Protein AF-A0A4V4L1X2-F1 (afdb_monomer)

Organism: Aureobasidium pullulans (NCBI:txid5580)

Structure (mmCIF, N/CA/C/O backbone):
data_AF-A0A4V4L1X2-F1
#
_entry.id   AF-A0A4V4L1X2-F1
#
loop_
_atom_site.group_PDB
_atom_site.id
_atom_site.type_symbol
_atom_site.label_atom_id
_atom_site.label_alt_id
_atom_site.label_comp_id
_atom_site.label_asym_id
_atom_site.label_entity_id
_atom_site.label_seq_id
_atom_site.pdbx_PDB_ins_code
_atom_site.Cartn_x
_atom_site.Cartn_y
_atom_site.Cartn_z
_atom_site.occupancy
_atom_site.B_iso_or_equiv
_atom_site.auth_seq_id
_atom_site.auth_comp_id
_atom_site.auth_asym_id
_atom_site.auth_atom_id
_atom_site.pdbx_PDB_model_num
ATOM 1 N N . GLY A 1 1 ? 15.734 -8.083 -37.527 1.00 41.91 1 GLY A N 1
ATOM 2 C CA . GLY A 1 1 ? 15.576 -7.873 -36.072 1.00 41.91 1 GLY A CA 1
ATOM 3 C C . GLY A 1 1 ? 14.374 -7.007 -35.727 1.00 41.91 1 GLY A C 1
ATOM 4 O O . GLY A 1 1 ? 13.432 -7.506 -35.135 1.00 41.91 1 GLY A O 1
ATOM 5 N N . PHE A 1 2 ? 14.370 -5.734 -36.134 1.00 29.45 2 PHE A N 1
ATOM 6 C CA . PHE A 1 2 ? 13.373 -4.729 -35.717 1.00 29.45 2 PHE A CA 1
ATOM 7 C C . PHE A 1 2 ? 11.918 -4.990 -36.166 1.00 29.45 2 PHE A C 1
ATOM 9 O O . PHE A 1 2 ? 10.980 -4.671 -35.441 1.00 29.45 2 PHE A O 1
ATOM 16 N N . SER A 1 3 ? 11.714 -5.613 -37.333 1.00 34.34 3 SER A N 1
ATOM 17 C CA . SER A 1 3 ? 10.370 -5.819 -37.905 1.00 34.34 3 SER A CA 1
ATOM 18 C C . SER A 1 3 ? 9.552 -6.910 -37.183 1.00 34.34 3 SER A C 1
ATOM 20 O O . SER A 1 3 ? 8.343 -6.775 -37.015 1.00 34.34 3 SER A O 1
ATOM 22 N N . ILE A 1 4 ? 10.216 -7.945 -36.651 1.00 41.69 4 ILE A N 1
ATOM 23 C CA . ILE A 1 4 ? 9.570 -9.034 -35.890 1.00 41.69 4 ILE A CA 1
ATOM 24 C C . ILE A 1 4 ? 9.154 -8.549 -34.496 1.00 41.69 4 ILE A C 1
ATOM 26 O O . ILE A 1 4 ? 8.050 -8.849 -34.046 1.00 41.69 4 ILE A O 1
ATOM 30 N N . SER A 1 5 ? 9.983 -7.724 -33.848 1.00 35.78 5 SER A N 1
ATOM 31 C CA . SER A 1 5 ? 9.635 -7.088 -32.573 1.00 35.78 5 SER A CA 1
ATOM 32 C C . SER A 1 5 ? 8.465 -6.113 -32.714 1.00 35.78 5 SER A C 1
ATOM 34 O O . SER A 1 5 ? 7.626 -6.061 -31.821 1.00 35.78 5 SER A O 1
ATOM 36 N N . LEU A 1 6 ? 8.347 -5.394 -33.840 1.00 35.78 6 LEU A N 1
ATOM 37 C CA . LEU A 1 6 ? 7.199 -4.519 -34.111 1.00 35.78 6 LEU A CA 1
ATOM 38 C C . LEU A 1 6 ? 5.908 -5.307 -34.384 1.00 35.78 6 LEU A C 1
ATOM 4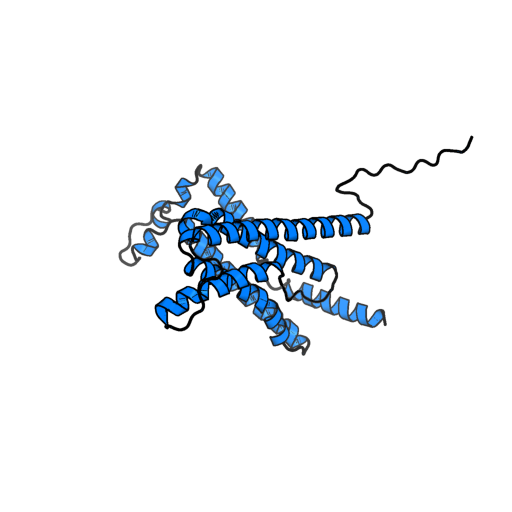0 O O . LEU A 1 6 ? 4.842 -4.900 -33.922 1.00 35.78 6 LEU A O 1
ATOM 44 N N . LEU A 1 7 ? 5.991 -6.442 -35.090 1.00 38.12 7 LEU A N 1
ATOM 45 C CA . LEU A 1 7 ? 4.838 -7.319 -35.325 1.00 38.12 7 LEU A CA 1
ATOM 46 C C . LEU A 1 7 ? 4.342 -7.950 -34.018 1.00 38.12 7 LEU A C 1
ATOM 48 O O . LEU A 1 7 ? 3.147 -7.896 -33.732 1.00 38.12 7 LEU A O 1
ATOM 52 N N . LEU A 1 8 ? 5.266 -8.456 -33.191 1.00 42.00 8 LEU A N 1
ATOM 53 C CA . LEU A 1 8 ? 4.975 -8.969 -31.849 1.00 42.00 8 LEU A CA 1
ATOM 54 C C . LEU A 1 8 ? 4.379 -7.878 -30.948 1.00 42.00 8 LEU A C 1
ATOM 56 O O . LEU A 1 8 ? 3.455 -8.143 -30.177 1.00 42.00 8 LEU A O 1
ATOM 60 N N . TRP A 1 9 ? 4.846 -6.634 -31.084 1.00 36.03 9 TRP A N 1
ATOM 61 C CA . TRP A 1 9 ? 4.321 -5.481 -30.355 1.00 36.03 9 TRP A CA 1
ATOM 62 C C . TRP A 1 9 ? 2.902 -5.108 -30.801 1.00 36.03 9 TRP A C 1
ATOM 64 O O . TRP A 1 9 ? 2.039 -4.894 -29.950 1.00 36.03 9 TRP A O 1
ATOM 74 N N . ARG A 1 10 ? 2.611 -5.137 -32.110 1.00 33.59 10 ARG A N 1
ATOM 75 C CA . ARG A 1 10 ? 1.267 -4.887 -32.657 1.00 33.59 10 AR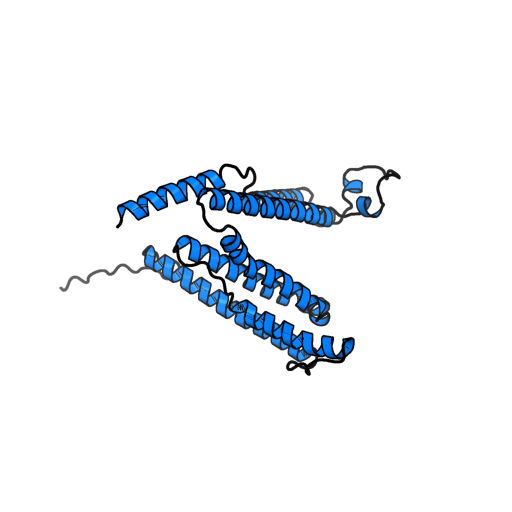G A CA 1
ATOM 76 C C . ARG A 1 10 ? 0.270 -5.965 -32.230 1.00 33.59 10 ARG A C 1
ATOM 78 O O . ARG A 1 10 ? -0.849 -5.624 -31.862 1.00 33.59 10 ARG A O 1
ATOM 85 N N . THR A 1 11 ? 0.691 -7.232 -32.171 1.00 44.28 11 THR A N 1
ATOM 86 C CA . THR A 1 11 ? -0.124 -8.325 -31.612 1.00 44.28 11 THR A CA 1
ATOM 87 C C . THR A 1 11 ? -0.262 -8.248 -30.092 1.00 44.28 11 THR A C 1
ATOM 89 O O . THR A 1 11 ? -1.287 -8.640 -29.537 1.00 44.28 11 THR A O 1
ATOM 92 N N . SER A 1 12 ? 0.742 -7.707 -29.389 1.00 38.41 12 SER A N 1
ATOM 93 C CA . SER A 1 12 ? 0.676 -7.566 -27.935 1.00 38.41 12 SER A CA 1
ATOM 94 C C . SER A 1 12 ? -0.262 -6.443 -27.504 1.00 38.41 12 SER A C 1
ATOM 96 O O . SER A 1 12 ? -1.093 -6.652 -26.624 1.00 38.41 12 SER A O 1
ATOM 98 N N . LEU A 1 13 ? -0.211 -5.303 -28.195 1.00 35.59 13 LEU A N 1
ATOM 99 C CA . LEU A 1 13 ? -1.150 -4.197 -28.023 1.00 35.59 13 LEU A CA 1
ATOM 100 C C . LEU A 1 13 ? -2.555 -4.529 -28.509 1.00 35.59 13 LEU A C 1
ATOM 102 O O . LEU A 1 13 ? -3.505 -4.157 -27.831 1.00 35.59 13 LEU A O 1
ATOM 106 N N . SER A 1 14 ? -2.721 -5.264 -29.613 1.00 34.66 14 SER A N 1
ATOM 107 C CA . SER A 1 14 ? -4.058 -5.671 -30.063 1.00 34.66 14 SER A CA 1
ATOM 108 C C . SER A 1 14 ? -4.705 -6.680 -29.113 1.00 34.66 14 SER A C 1
ATOM 110 O O . SER A 1 14 ? -5.916 -6.621 -28.913 1.00 34.66 14 SER A O 1
ATOM 112 N N . SER A 1 15 ? -3.928 -7.565 -28.474 1.00 36.72 15 SER A N 1
ATOM 113 C CA . SER A 1 15 ? -4.444 -8.405 -27.388 1.00 36.72 15 SER A CA 1
ATOM 114 C C . SER A 1 15 ? -4.694 -7.615 -26.109 1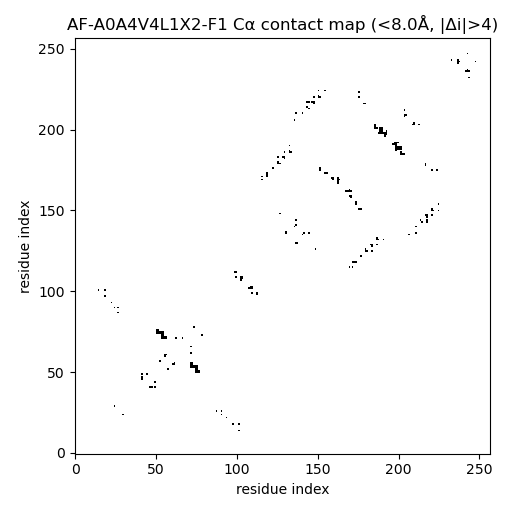.00 36.72 15 SER A C 1
ATOM 116 O O . SER A 1 15 ? -5.700 -7.877 -25.473 1.00 36.72 15 SER A O 1
ATOM 118 N N . CYS A 1 16 ? -3.841 -6.658 -25.721 1.00 36.56 16 CYS A N 1
ATOM 119 C CA . CYS A 1 16 ? -4.060 -5.857 -24.510 1.00 36.56 16 CYS A CA 1
ATOM 120 C C . CYS A 1 16 ? -5.308 -4.968 -24.660 1.00 36.56 16 CYS A C 1
ATOM 122 O O . CYS A 1 16 ? -6.165 -4.972 -23.788 1.00 36.56 16 CYS A O 1
ATOM 124 N N . ALA A 1 17 ? -5.472 -4.326 -25.824 1.00 34.88 17 ALA A N 1
ATOM 125 C CA . ALA A 1 17 ? -6.634 -3.513 -26.196 1.00 34.88 17 ALA A CA 1
ATOM 126 C C . ALA A 1 17 ? -7.895 -4.326 -26.551 1.00 34.88 17 ALA A C 1
ATOM 128 O O . ALA A 1 17 ? -8.973 -3.750 -26.692 1.00 34.88 17 ALA A O 1
ATOM 129 N N . SER A 1 18 ? -7.777 -5.646 -26.741 1.00 33.28 18 SER A N 1
ATOM 130 C CA . SER A 1 18 ? -8.935 -6.555 -26.795 1.00 33.28 18 SER A CA 1
ATOM 131 C C . SER A 1 18 ? -9.261 -7.139 -25.419 1.00 33.28 18 SER A C 1
ATOM 133 O O . SER A 1 18 ? -10.425 -7.387 -25.143 1.00 33.28 18 SER A O 1
ATOM 135 N N . CYS A 1 19 ? -8.271 -7.291 -24.532 1.00 36.22 19 CYS A N 1
ATOM 136 C CA . CYS A 1 19 ? -8.447 -7.785 -23.163 1.00 36.22 19 CYS A CA 1
ATOM 137 C C . CYS A 1 19 ? -9.052 -6.716 -22.232 1.00 36.22 19 CYS A C 1
ATOM 139 O O . CYS A 1 19 ? -9.828 -7.045 -21.341 1.00 36.22 19 CYS A O 1
ATOM 141 N N . THR A 1 20 ? -8.782 -5.427 -22.472 1.00 40.06 20 THR A N 1
ATOM 142 C CA . THR A 1 20 ? -9.511 -4.319 -21.825 1.00 40.06 20 THR A CA 1
ATOM 143 C C . THR A 1 20 ? -10.892 -4.066 -22.422 1.00 40.06 20 THR A C 1
ATOM 145 O O . THR A 1 20 ? -11.701 -3.399 -21.788 1.00 40.06 20 THR A O 1
ATOM 148 N N . ARG A 1 21 ? -11.208 -4.599 -23.611 1.00 38.06 21 ARG A N 1
ATOM 149 C CA . ARG A 1 21 ? -12.489 -4.329 -24.286 1.00 38.06 21 ARG A CA 1
ATOM 150 C C . ARG A 1 21 ? -13.662 -5.162 -23.755 1.00 38.06 21 ARG A C 1
ATOM 152 O O . ARG A 1 21 ? -14.797 -4.877 -24.113 1.00 38.06 21 ARG A O 1
ATOM 159 N N . THR A 1 22 ? -13.406 -6.176 -22.925 1.00 40.50 22 THR A N 1
ATOM 160 C CA . THR A 1 22 ? -14.434 -7.087 -22.382 1.00 40.50 22 THR A CA 1
ATOM 161 C C . THR A 1 22 ? -14.617 -7.012 -20.869 1.00 40.50 22 THR A C 1
ATOM 163 O O . THR A 1 22 ? -15.504 -7.676 -20.343 1.00 40.50 22 THR A O 1
ATOM 166 N N . ASN A 1 23 ? -13.835 -6.198 -20.157 1.00 44.88 23 ASN A N 1
ATOM 167 C CA . ASN A 1 23 ? -14.153 -5.869 -18.771 1.00 44.88 23 ASN A CA 1
ATOM 168 C C . ASN A 1 23 ? -15.027 -4.616 -18.786 1.00 44.88 23 ASN A C 1
ATOM 170 O O . ASN A 1 23 ? -14.528 -3.512 -18.971 1.00 44.88 23 ASN A O 1
ATOM 174 N N . ALA A 1 24 ? -16.340 -4.798 -18.622 1.00 49.59 24 ALA A N 1
ATOM 175 C CA . ALA A 1 24 ? -17.308 -3.701 -18.531 1.00 49.59 24 ALA A CA 1
ATOM 176 C C . ALA A 1 24 ? -17.009 -2.728 -17.368 1.00 49.59 24 ALA A C 1
ATOM 178 O O . ALA A 1 24 ? -17.485 -1.598 -17.372 1.00 49.59 24 ALA A O 1
ATOM 179 N N . VAL A 1 25 ? -16.188 -3.168 -16.411 1.00 52.84 25 VAL A N 1
ATOM 180 C CA . VAL A 1 25 ? -15.798 -2.461 -15.193 1.00 52.84 25 VAL A CA 1
ATOM 181 C C . VAL A 1 25 ? -14.276 -2.314 -15.172 1.00 52.84 25 VAL A C 1
ATOM 183 O O . VAL A 1 25 ? -13.536 -3.294 -15.055 1.00 52.84 25 VAL A O 1
ATOM 186 N N . SER A 1 26 ? -13.782 -1.082 -15.294 1.00 57.75 26 SER A N 1
ATOM 187 C CA . SER A 1 26 ? -12.365 -0.777 -15.077 1.00 57.75 26 SER A CA 1
ATOM 188 C C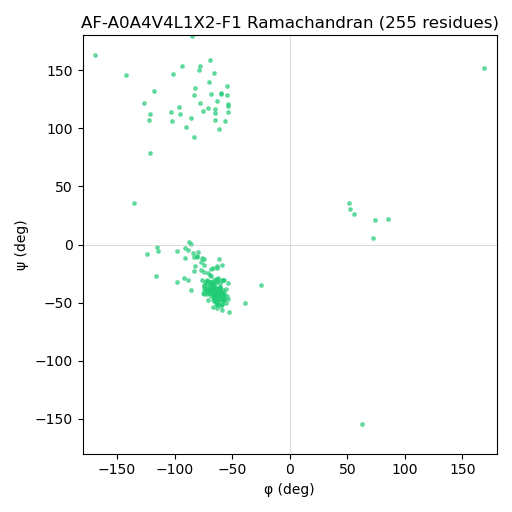 . SER A 1 26 ? -12.159 -0.608 -13.571 1.00 57.75 26 SER A C 1
ATOM 190 O O . SER A 1 26 ? -12.386 0.477 -13.037 1.00 57.75 26 SER A O 1
ATOM 192 N N . GLY A 1 27 ? -11.788 -1.692 -12.877 1.00 63.00 27 GLY A N 1
ATOM 193 C CA . GLY A 1 27 ? -11.759 -1.780 -11.405 1.00 63.00 27 GLY A CA 1
ATOM 194 C C . GLY A 1 27 ? -11.269 -0.519 -10.664 1.00 63.00 27 GLY A C 1
ATOM 195 O O . GLY A 1 27 ? -11.986 -0.034 -9.791 1.00 63.00 27 GLY A O 1
ATOM 196 N N . PRO A 1 28 ? -10.111 0.077 -11.016 1.00 63.44 28 PRO A N 1
ATOM 197 C CA . PRO A 1 28 ? -9.617 1.280 -10.337 1.00 63.44 28 PRO A CA 1
ATOM 198 C C . PRO A 1 28 ? -10.468 2.540 -10.566 1.00 63.44 28 PRO A C 1
ATOM 200 O O . PRO A 1 28 ? -10.654 3.337 -9.650 1.00 63.44 28 PRO A O 1
ATOM 203 N N . VAL A 1 29 ? -10.985 2.733 -11.783 1.00 70.12 29 VAL A N 1
ATOM 204 C CA . VAL A 1 29 ? -11.717 3.953 -12.165 1.00 70.12 29 VAL A CA 1
ATOM 205 C C . VAL A 1 29 ? -13.122 3.944 -11.568 1.00 70.12 29 VAL A C 1
ATOM 207 O O . VAL A 1 29 ? -13.565 4.953 -11.027 1.00 70.12 29 VAL A O 1
ATOM 210 N N . GLU A 1 30 ? -13.801 2.796 -11.600 1.00 72.56 30 GLU A N 1
ATOM 211 C CA . GLU A 1 30 ? -15.132 2.642 -11.001 1.00 72.56 30 GLU A CA 1
ATOM 212 C C . GLU A 1 30 ? -15.098 2.803 -9.477 1.00 72.56 30 GLU A C 1
ATOM 214 O O . GLU A 1 30 ? -15.982 3.438 -8.899 1.00 72.56 30 GLU A O 1
ATOM 219 N N . GLY A 1 31 ? -14.037 2.315 -8.825 1.00 71.94 31 GLY A N 1
ATOM 220 C CA . GLY A 1 31 ? -13.825 2.517 -7.393 1.00 71.94 31 GLY A CA 1
ATOM 221 C C . GLY A 1 31 ? -13.686 3.995 -7.015 1.00 71.94 31 GLY A C 1
ATOM 222 O O . GLY A 1 31 ? -14.337 4.450 -6.075 1.00 71.94 31 GLY A O 1
ATOM 223 N N . ILE A 1 32 ? -12.896 4.769 -7.771 1.00 79.75 32 ILE A N 1
ATOM 224 C CA . ILE A 1 32 ? -12.727 6.215 -7.536 1.00 79.75 32 ILE A CA 1
ATOM 225 C C . ILE A 1 32 ? -14.045 6.960 -7.755 1.00 79.75 32 ILE A C 1
ATOM 227 O O . ILE A 1 32 ? -14.425 7.775 -6.920 1.00 79.75 32 ILE A O 1
ATOM 231 N N . VAL A 1 33 ? -14.773 6.658 -8.833 1.00 82.88 33 VAL A N 1
ATOM 232 C CA . VAL A 1 33 ? -16.076 7.285 -9.104 1.00 82.88 33 VAL A CA 1
ATOM 233 C C . VAL A 1 33 ? -17.076 6.968 -7.991 1.00 82.88 33 VAL A C 1
ATOM 235 O O . VAL A 1 33 ? -17.764 7.869 -7.515 1.00 82.88 33 VAL A O 1
A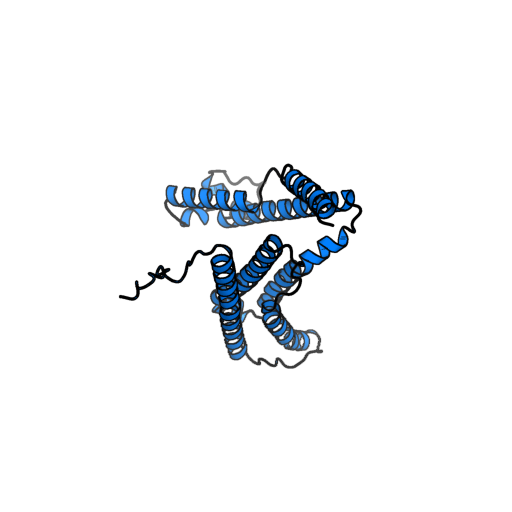TOM 238 N N . THR A 1 34 ? -17.108 5.721 -7.514 1.00 79.94 34 THR A N 1
ATOM 239 C CA . THR A 1 34 ? -17.963 5.315 -6.390 1.00 79.94 34 THR A CA 1
ATOM 240 C C . THR A 1 34 ? -17.615 6.093 -5.119 1.00 79.94 34 THR A C 1
ATOM 242 O O . THR A 1 34 ? -18.511 6.623 -4.465 1.00 79.94 34 THR A O 1
ATOM 245 N N . LEU A 1 35 ? -16.324 6.238 -4.797 1.00 81.25 35 LEU A N 1
ATOM 246 C CA . LEU A 1 35 ? -15.870 7.043 -3.658 1.00 81.25 35 LEU A CA 1
ATOM 247 C C . LEU A 1 35 ? -16.275 8.513 -3.804 1.00 81.25 35 LEU A C 1
ATOM 249 O O . LEU A 1 35 ? -16.786 9.101 -2.854 1.00 81.25 35 LEU A O 1
ATOM 253 N N . CYS A 1 36 ? -16.095 9.104 -4.988 1.00 84.94 36 CYS A N 1
ATOM 254 C CA . CYS A 1 36 ? -16.515 10.478 -5.260 1.00 84.94 36 CYS A CA 1
ATOM 255 C C . CYS A 1 36 ? -18.022 10.665 -5.044 1.00 84.94 36 CYS A C 1
ATOM 257 O O . CYS A 1 36 ? -18.421 11.643 -4.417 1.00 84.94 36 CYS A O 1
ATOM 259 N N . ILE A 1 37 ? -18.852 9.726 -5.509 1.00 84.25 37 ILE A N 1
ATOM 260 C CA . ILE A 1 37 ? -20.308 9.760 -5.311 1.00 84.25 37 ILE A CA 1
ATOM 261 C C . ILE A 1 37 ? -20.656 9.649 -3.824 1.00 84.25 37 ILE A C 1
ATOM 263 O O . ILE A 1 37 ? -21.451 10.441 -3.322 1.00 84.25 37 ILE A O 1
ATOM 267 N N . VAL A 1 38 ? -20.037 8.714 -3.101 1.00 80.81 38 VAL A N 1
ATOM 268 C CA . VAL A 1 38 ? -20.255 8.519 -1.660 1.00 80.81 38 VAL A CA 1
ATOM 269 C C . VAL A 1 38 ? -19.875 9.767 -0.863 1.00 80.81 38 VAL A C 1
ATOM 271 O O . VAL A 1 38 ? -20.649 10.216 -0.015 1.00 80.81 38 VAL A O 1
ATOM 274 N N . TYR A 1 39 ? -18.729 10.385 -1.151 1.00 79.56 39 TYR A N 1
ATOM 275 C CA . TYR A 1 39 ? -18.312 11.616 -0.478 1.00 79.56 39 TYR A CA 1
ATOM 276 C C . TYR A 1 39 ? -19.166 12.827 -0.871 1.00 79.56 39 TYR A C 1
ATOM 278 O O . TYR A 1 39 ? -19.495 13.635 -0.002 1.00 79.56 39 TYR A O 1
ATOM 286 N N . ALA A 1 40 ? -19.593 12.934 -2.133 1.00 83.06 40 ALA A N 1
ATOM 287 C CA . ALA A 1 40 ? -20.531 13.969 -2.568 1.00 83.06 40 ALA A CA 1
ATOM 288 C C . ALA A 1 40 ? -21.883 13.834 -1.847 1.00 83.06 40 ALA A C 1
ATOM 290 O O . ALA A 1 40 ? -22.423 14.820 -1.347 1.00 83.06 40 ALA A O 1
ATOM 291 N N . PHE A 1 41 ? -22.389 12.606 -1.710 1.00 80.19 41 PHE A N 1
ATOM 292 C CA . PHE A 1 41 ? -23.604 12.311 -0.955 1.00 80.19 41 PHE A CA 1
ATOM 293 C C . PHE A 1 41 ? -23.442 12.608 0.542 1.00 80.19 41 PHE A C 1
ATOM 295 O O . PHE A 1 41 ? -24.314 13.219 1.153 1.00 80.19 41 PHE A O 1
ATOM 302 N N . THR A 1 42 ? -22.287 12.268 1.121 1.00 80.50 42 THR A N 1
ATOM 303 C CA . THR A 1 42 ? -21.946 12.611 2.512 1.00 80.50 42 THR A CA 1
ATOM 304 C C . THR A 1 42 ? -21.984 14.121 2.747 1.00 80.50 42 THR A C 1
ATOM 306 O O . THR A 1 42 ? -22.515 14.572 3.762 1.00 80.50 42 THR A O 1
ATOM 309 N N . GLY A 1 43 ? -21.445 14.906 1.807 1.00 77.12 43 GLY A N 1
ATOM 310 C CA . GLY A 1 43 ? -21.474 16.367 1.866 1.00 77.12 43 GLY A CA 1
ATOM 311 C C . GLY A 1 43 ? -22.885 16.943 1.726 1.00 77.12 43 GLY A C 1
ATOM 312 O O . GLY A 1 43 ? -23.206 17.918 2.396 1.00 77.12 43 GLY A O 1
ATOM 313 N N . TYR A 1 44 ? -23.743 16.315 0.916 1.00 80.69 44 TYR A N 1
ATOM 314 C CA . TYR A 1 44 ? -25.133 16.735 0.727 1.00 80.69 44 TYR A CA 1
ATOM 315 C C . TYR 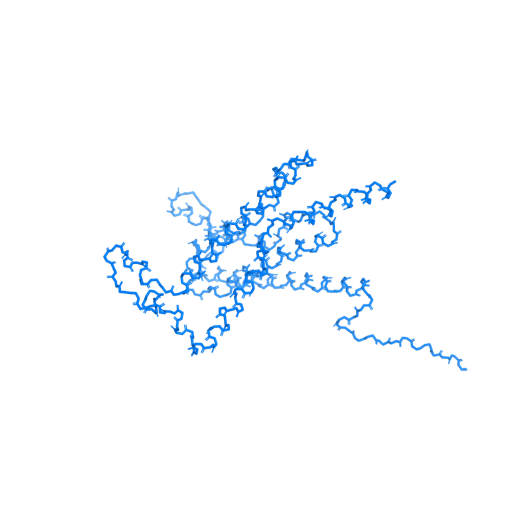A 1 44 ? -26.024 16.451 1.949 1.00 80.69 44 TYR A C 1
ATOM 317 O O . TYR A 1 44 ? -26.816 17.303 2.340 1.00 80.69 44 TYR A O 1
ATOM 325 N N . VAL A 1 45 ? -25.884 15.278 2.577 1.00 76.00 45 VAL A N 1
ATOM 326 C CA . VAL A 1 45 ? -26.702 14.857 3.735 1.00 76.00 45 VAL A CA 1
ATOM 327 C C . VAL A 1 45 ? -26.210 15.470 5.059 1.00 76.00 45 VAL A C 1
ATOM 329 O O . VAL A 1 45 ? -26.913 15.436 6.067 1.00 76.00 45 VAL A O 1
ATOM 332 N N . GLY A 1 46 ? -25.041 16.119 5.058 1.00 60.69 46 GLY A N 1
ATOM 333 C CA . GLY A 1 46 ? -24.644 17.047 6.120 1.00 60.69 46 GLY A CA 1
ATOM 334 C C . GLY A 1 46 ? -23.992 16.414 7.353 1.00 60.69 46 GLY A C 1
ATOM 335 O O . GLY A 1 46 ? -23.966 17.044 8.408 1.00 60.69 46 GLY A O 1
ATOM 336 N N . GLY A 1 47 ? -23.423 15.206 7.254 1.00 65.38 47 GLY A N 1
ATOM 337 C CA . GLY A 1 47 ? -22.571 14.686 8.329 1.00 65.38 47 GLY A CA 1
ATOM 338 C C . GLY A 1 47 ? -22.191 13.208 8.243 1.00 65.38 47 GLY A C 1
ATOM 339 O O . GLY A 1 47 ? -22.947 12.369 7.762 1.00 65.38 47 GLY A O 1
ATOM 340 N N . GLY A 1 48 ? -21.025 12.871 8.808 1.00 63.97 48 GLY A N 1
ATOM 341 C CA . GLY A 1 48 ? -20.544 11.488 8.945 1.00 63.97 48 GLY A CA 1
ATOM 342 C C . GLY A 1 48 ? -21.431 10.598 9.830 1.00 63.97 48 GLY A C 1
ATOM 343 O O . GLY A 1 48 ? -21.422 9.381 9.682 1.00 63.97 48 GLY A O 1
ATOM 344 N N . SER A 1 49 ? -22.255 11.202 10.698 1.00 68.88 49 SER A N 1
ATOM 345 C CA . SER A 1 49 ? -23.223 10.497 11.553 1.00 68.88 49 SER A CA 1
ATOM 346 C C . SER A 1 49 ? -24.226 9.657 10.757 1.00 68.88 49 SER A C 1
ATOM 348 O O . SER A 1 49 ? -24.644 8.611 11.248 1.00 68.88 49 SER A O 1
ATOM 350 N N . PHE A 1 50 ? -24.566 10.068 9.530 1.00 68.62 50 PHE A N 1
ATOM 351 C CA . PHE A 1 50 ? -25.489 9.333 8.664 1.00 68.62 50 PHE A CA 1
ATOM 352 C C . PHE A 1 50 ? -24.985 7.917 8.341 1.00 68.62 50 PHE A C 1
ATOM 354 O O . PHE A 1 50 ? -25.758 6.964 8.335 1.00 68.62 50 PHE A O 1
ATOM 361 N N . TRP A 1 51 ? -23.673 7.747 8.163 1.00 70.94 51 TRP A N 1
ATOM 362 C CA . TRP A 1 51 ? -23.076 6.460 7.793 1.00 70.94 51 TRP A CA 1
ATOM 363 C C . TRP A 1 51 ? -23.026 5.446 8.942 1.00 70.94 51 TRP A C 1
ATOM 365 O O . TRP A 1 51 ? -22.897 4.247 8.700 1.00 70.94 51 TRP A O 1
ATOM 375 N N . HIS A 1 52 ? -23.169 5.915 10.184 1.00 71.25 52 HIS A N 1
ATOM 376 C CA . HIS A 1 52 ? -23.271 5.069 11.375 1.00 71.25 52 HIS A CA 1
ATOM 377 C C . HIS A 1 52 ? -24.711 4.645 11.694 1.00 71.25 52 HIS A C 1
ATOM 379 O O . HIS A 1 52 ? -24.923 3.864 12.619 1.00 71.25 52 HIS A O 1
ATOM 385 N N . GLN A 1 53 ? -25.703 5.145 10.954 1.00 72.38 53 GLN A N 1
ATOM 386 C CA . GLN A 1 53 ? -27.087 4.697 11.084 1.00 72.38 53 GLN A CA 1
ATOM 387 C C . GLN A 1 53 ? -27.287 3.370 10.347 1.00 72.38 53 GLN A C 1
ATOM 389 O O . GLN A 1 53 ? -26.616 3.089 9.350 1.00 72.38 53 GLN A O 1
ATOM 394 N N . SER A 1 54 ? -28.218 2.550 10.834 1.00 70.12 54 SER A N 1
ATOM 395 C CA . SER A 1 54 ? -28.558 1.286 10.186 1.00 70.12 54 SER A CA 1
ATOM 396 C C . SER A 1 54 ? -29.260 1.532 8.852 1.00 70.12 54 SER A C 1
ATOM 398 O O . SER A 1 54 ? -30.244 2.272 8.774 1.00 70.12 54 SER A O 1
ATOM 400 N N . MET A 1 55 ? -28.765 0.880 7.795 1.00 65.81 55 MET A N 1
ATOM 401 C CA . MET A 1 55 ? -29.241 1.078 6.419 1.00 65.81 55 MET A CA 1
ATOM 402 C C . MET A 1 55 ? -30.757 0.886 6.296 1.00 65.81 55 MET A C 1
ATOM 404 O O . MET A 1 55 ? -31.455 1.696 5.683 1.00 65.81 55 MET A O 1
ATOM 408 N N . PHE A 1 56 ? -31.279 -0.168 6.922 1.00 65.00 56 PHE A N 1
ATOM 409 C CA . PHE A 1 56 ? -32.698 -0.506 6.865 1.00 65.00 56 PHE A CA 1
ATOM 410 C C . PHE A 1 56 ? -33.579 0.478 7.640 1.00 65.00 56 PHE A C 1
ATOM 412 O O . PHE A 1 56 ? -34.697 0.761 7.203 1.00 65.00 56 PHE A O 1
ATOM 419 N N . ALA A 1 57 ? -33.070 1.057 8.735 1.00 65.38 57 ALA A N 1
ATOM 420 C CA . ALA A 1 57 ? -33.788 2.089 9.477 1.00 65.38 57 ALA A CA 1
ATOM 421 C C . ALA A 1 57 ? -33.834 3.416 8.707 1.00 65.38 57 ALA A C 1
ATOM 423 O O . ALA A 1 57 ? -34.876 4.066 8.695 1.00 65.38 57 ALA A O 1
ATOM 424 N N . SER A 1 58 ? -32.755 3.789 8.007 1.00 67.19 58 SER A N 1
ATOM 425 C CA . SER A 1 58 ? -32.714 4.996 7.166 1.00 67.19 58 SER A CA 1
ATOM 426 C C . SER A 1 58 ? -33.664 4.922 5.962 1.00 67.19 58 SER A C 1
ATOM 428 O O . SER A 1 58 ? -34.179 5.945 5.523 1.00 67.19 58 SER A O 1
ATOM 430 N N . ILE A 1 59 ? -33.908 3.717 5.432 1.00 69.12 59 ILE A N 1
ATOM 431 C CA . ILE A 1 59 ? -34.819 3.457 4.299 1.00 69.12 59 ILE A CA 1
ATOM 432 C C . ILE A 1 59 ? -36.287 3.309 4.766 1.00 69.12 59 ILE A C 1
ATOM 434 O O . ILE A 1 59 ? -37.203 3.261 3.947 1.00 69.12 59 ILE A O 1
ATOM 438 N N . GLY A 1 60 ? -36.542 3.284 6.082 1.00 66.50 60 GLY A N 1
ATOM 439 C CA . GLY A 1 60 ? -37.890 3.179 6.651 1.00 66.50 60 GLY A CA 1
ATOM 440 C C . GLY A 1 60 ? -38.508 1.781 6.541 1.00 66.50 60 GLY A C 1
ATOM 441 O O . GLY A 1 60 ? -39.730 1.642 6.600 1.00 66.50 60 GLY A O 1
ATOM 442 N N . MET A 1 61 ? -37.690 0.737 6.366 1.00 64.38 61 MET A N 1
ATOM 443 C CA . MET A 1 61 ? -38.179 -0.634 6.234 1.00 64.38 61 MET A CA 1
ATOM 444 C C . MET A 1 61 ? -38.550 -1.189 7.620 1.00 64.38 61 MET A C 1
ATOM 446 O O . MET A 1 61 ? -37.684 -1.232 8.485 1.00 64.38 61 MET A O 1
ATOM 450 N N . PRO A 1 62 ? -39.795 -1.628 7.877 1.00 66.81 62 PRO A N 1
ATOM 451 C CA . PRO A 1 62 ? -40.160 -2.195 9.173 1.00 66.81 62 PRO A CA 1
ATOM 452 C C . PRO A 1 62 ? -39.420 -3.518 9.429 1.00 66.81 62 PRO A C 1
ATOM 454 O O . PRO A 1 62 ? -39.139 -4.277 8.500 1.00 66.81 62 PRO A O 1
ATOM 457 N N . ARG A 1 63 ? -39.109 -3.816 10.700 1.00 62.31 63 ARG A N 1
ATOM 458 C CA . ARG A 1 63 ? -38.462 -5.078 11.105 1.00 62.31 63 ARG A CA 1
ATOM 459 C C . ARG A 1 63 ? -39.352 -6.272 10.747 1.00 62.31 63 ARG A C 1
ATOM 461 O O . ARG A 1 63 ? -40.286 -6.603 11.474 1.00 62.31 63 ARG A O 1
ATOM 468 N N . PHE A 1 64 ? -39.047 -6.935 9.638 1.00 66.88 64 PHE A N 1
ATOM 469 C CA . PHE A 1 64 ? -39.677 -8.196 9.262 1.00 66.88 64 PHE A CA 1
ATOM 470 C C . PHE A 1 64 ? -39.000 -9.359 9.997 1.00 66.88 64 PHE A C 1
ATOM 472 O O . PHE A 1 64 ? -37.776 -9.457 10.001 1.00 66.88 64 PHE A O 1
ATOM 479 N N . ALA A 1 65 ? -39.785 -10.284 10.561 1.00 65.12 65 ALA A N 1
ATOM 480 C CA . ALA A 1 65 ? -39.284 -11.444 11.316 1.00 65.12 65 ALA A CA 1
ATOM 481 C C . ALA A 1 65 ? -38.400 -12.413 10.497 1.00 65.12 65 ALA A C 1
ATOM 483 O O . ALA A 1 65 ? -37.739 -13.277 11.064 1.00 65.12 65 ALA A O 1
ATOM 484 N N . PHE A 1 66 ? -38.383 -12.272 9.169 1.00 72.19 66 PHE A N 1
ATOM 485 C CA . PHE A 1 66 ? -37.540 -13.048 8.258 1.00 72.19 66 PHE A CA 1
ATOM 486 C C . PHE A 1 66 ? -36.104 -12.500 8.140 1.00 72.19 66 PHE A C 1
ATOM 488 O O . PHE A 1 66 ? -35.214 -13.222 7.700 1.00 72.19 66 PHE A O 1
ATOM 495 N N . ILE A 1 67 ? -35.856 -11.242 8.528 1.00 68.75 67 ILE A N 1
ATOM 496 C CA . ILE A 1 67 ? -34.533 -10.615 8.422 1.00 68.75 67 ILE A CA 1
ATOM 497 C C . ILE A 1 67 ? -33.820 -10.743 9.777 1.00 68.75 67 ILE A C 1
ATOM 499 O O . ILE A 1 67 ? -34.307 -10.198 10.771 1.00 68.75 67 ILE A O 1
ATOM 503 N N . PRO A 1 68 ? -32.667 -11.437 9.852 1.00 76.12 68 PRO A N 1
ATOM 504 C CA . PRO A 1 68 ? -31.869 -11.512 11.070 1.00 76.12 68 PRO A CA 1
ATOM 505 C C . PRO A 1 68 ? -31.516 -10.115 11.592 1.00 76.12 68 PRO A C 1
ATOM 507 O O . PRO A 1 68 ? -31.086 -9.257 10.819 1.00 76.12 68 PRO A O 1
ATOM 510 N N . ALA A 1 69 ? -31.627 -9.905 12.908 1.00 67.19 69 ALA A N 1
ATOM 511 C CA . ALA A 1 69 ? -31.357 -8.612 13.550 1.00 67.19 69 ALA A CA 1
ATOM 512 C C . ALA A 1 69 ? -29.963 -8.051 13.212 1.00 67.19 69 ALA A C 1
ATOM 514 O O . ALA A 1 69 ? -29.810 -6.852 13.015 1.00 67.19 69 ALA A O 1
ATOM 515 N N . ILE A 1 70 ? -28.979 -8.939 13.036 1.00 69.62 70 ILE A N 1
ATOM 516 C CA . ILE A 1 70 ? -27.610 -8.598 12.623 1.00 69.62 70 ILE A CA 1
ATOM 517 C C . ILE A 1 70 ? -27.590 -7.858 11.279 1.00 69.62 70 ILE A C 1
ATOM 519 O O . ILE A 1 70 ? -26.889 -6.867 11.144 1.00 69.62 70 ILE A O 1
ATOM 523 N N . ILE A 1 71 ? -28.369 -8.304 10.290 1.00 70.38 71 ILE A N 1
ATOM 524 C CA . ILE A 1 71 ? -28.402 -7.685 8.955 1.00 70.38 71 ILE A CA 1
ATOM 525 C C . ILE A 1 71 ? -29.165 -6.359 8.999 1.00 70.38 71 ILE A C 1
ATOM 527 O O . ILE A 1 71 ? -28.808 -5.410 8.306 1.00 70.38 71 ILE A O 1
ATOM 531 N N . TYR A 1 72 ? -30.204 -6.290 9.831 1.00 68.00 72 TYR A N 1
ATOM 532 C CA . TYR A 1 72 ? -31.039 -5.102 9.961 1.00 68.00 72 TYR A CA 1
ATOM 533 C C . TYR A 1 72 ? -30.299 -3.938 10.639 1.00 68.00 72 TYR A C 1
ATOM 535 O O . TYR A 1 72 ? -30.426 -2.794 10.204 1.00 68.00 72 TYR A O 1
ATOM 543 N N . ASP A 1 73 ? -29.512 -4.227 11.678 1.00 75.88 73 ASP A N 1
ATOM 544 C CA . ASP A 1 73 ? -28.783 -3.218 12.455 1.00 75.88 73 ASP A CA 1
ATOM 545 C C . ASP A 1 73 ? -27.413 -2.859 11.843 1.00 75.88 73 ASP A C 1
ATOM 547 O O . ASP A 1 73 ? -26.712 -2.000 12.377 1.00 75.88 73 ASP A O 1
ATOM 551 N N . LEU A 1 74 ? -27.037 -3.470 10.710 1.00 75.06 74 LEU A N 1
ATOM 552 C CA . LEU A 1 74 ? -25.763 -3.198 10.045 1.00 75.06 74 LEU A CA 1
ATOM 553 C C . LEU A 1 74 ? -25.698 -1.723 9.577 1.00 75.06 74 LEU A C 1
ATOM 555 O O . LEU A 1 74 ? -26.574 -1.278 8.814 1.00 75.06 74 LEU A O 1
ATOM 559 N N . PRO A 1 75 ? -24.676 -0.954 9.995 1.00 80.81 75 PRO A N 1
ATOM 560 C CA . PRO A 1 75 ? -24.506 0.427 9.567 1.00 80.81 75 PRO A CA 1
ATOM 561 C C . PRO A 1 75 ? -24.133 0.507 8.082 1.00 80.81 75 PRO A C 1
ATOM 563 O O . PRO A 1 75 ? -23.609 -0.443 7.490 1.00 80.81 75 PRO A O 1
ATOM 566 N N . TRP A 1 76 ? -24.367 1.666 7.466 1.00 74.75 76 TRP A N 1
ATOM 567 C CA . TRP A 1 76 ? -23.992 1.905 6.067 1.00 74.75 76 TRP A CA 1
ATOM 568 C C . TRP A 1 76 ? -22.494 1.696 5.796 1.00 74.75 76 TRP A C 1
ATOM 570 O O . TRP A 1 76 ? -22.132 1.276 4.697 1.00 74.75 76 TRP A O 1
ATOM 580 N N . THR A 1 77 ? -21.624 1.949 6.781 1.00 76.31 77 THR A N 1
ATOM 581 C CA . THR A 1 77 ? -20.178 1.689 6.671 1.00 76.31 77 THR A CA 1
ATOM 582 C C . THR A 1 77 ? -19.872 0.230 6.367 1.00 76.31 77 THR A C 1
ATOM 584 O O . THR A 1 77 ? -19.068 -0.061 5.484 1.00 76.31 77 THR A O 1
ATOM 587 N N . ASP A 1 78 ? -20.540 -0.689 7.056 1.00 79.31 78 ASP A N 1
ATOM 588 C CA . ASP A 1 78 ? -20.253 -2.118 6.956 1.00 79.31 78 ASP A CA 1
ATOM 589 C C . ASP A 1 78 ? -20.788 -2.664 5.636 1.00 79.31 78 ASP A C 1
ATOM 591 O O . ASP A 1 78 ? -20.110 -3.418 4.940 1.00 79.31 78 ASP A O 1
ATOM 595 N N . TRP A 1 79 ? -21.959 -2.185 5.218 1.00 79.31 79 TRP A N 1
ATOM 596 C CA . TRP A 1 79 ? -22.494 -2.460 3.891 1.00 79.31 79 TRP A CA 1
ATOM 597 C C . TRP A 1 79 ? -21.588 -1.963 2.765 1.00 79.31 79 TRP A C 1
ATOM 599 O O . TRP A 1 79 ? -21.408 -2.669 1.771 1.00 79.31 79 TRP A O 1
ATOM 609 N N . TYR A 1 80 ? -20.982 -0.785 2.922 1.00 76.25 80 TYR A N 1
ATOM 610 C CA . TYR A 1 80 ? -20.011 -0.273 1.959 1.00 76.25 80 TYR A CA 1
ATOM 611 C C . TYR A 1 80 ? -18.756 -1.156 1.894 1.00 76.25 80 TYR A C 1
ATOM 613 O O . TYR A 1 80 ? -18.266 -1.445 0.800 1.00 76.25 80 TYR A O 1
ATOM 621 N N . MET A 1 81 ? -18.273 -1.660 3.036 1.00 81.50 81 MET A N 1
ATOM 622 C CA . MET A 1 81 ? -17.166 -2.625 3.068 1.00 81.50 81 MET A CA 1
ATOM 623 C C . MET A 1 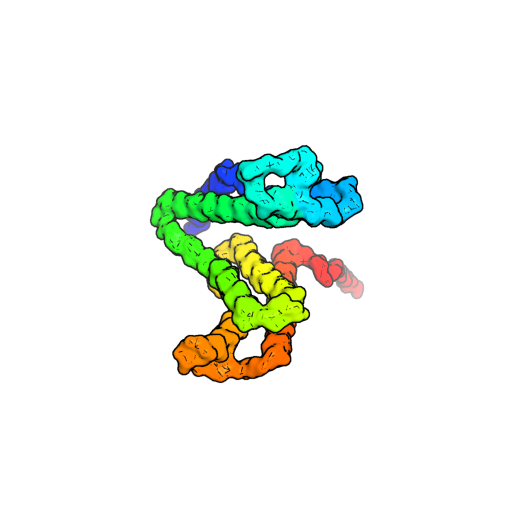81 ? -17.533 -3.952 2.392 1.00 81.50 81 MET A C 1
ATOM 625 O O . MET A 1 81 ? -16.713 -4.502 1.652 1.00 81.50 81 MET A O 1
ATOM 629 N N . VAL A 1 82 ? -18.757 -4.454 2.594 1.00 83.94 82 VAL A N 1
ATOM 630 C CA . VAL A 1 82 ? -19.250 -5.673 1.929 1.00 83.94 82 VAL A CA 1
ATOM 631 C C . VAL A 1 82 ? -19.310 -5.467 0.419 1.00 83.94 82 VAL A C 1
ATOM 633 O O . VAL A 1 82 ? -18.737 -6.258 -0.328 1.00 83.94 82 VAL A O 1
ATOM 636 N N . TYR A 1 83 ? -19.941 -4.382 -0.036 1.00 82.50 83 TYR A N 1
ATOM 637 C CA . TYR A 1 83 ? -20.015 -4.027 -1.452 1.00 82.50 83 TYR A CA 1
ATOM 638 C C . TYR A 1 83 ? -18.619 -3.920 -2.081 1.00 82.50 83 TYR A C 1
ATOM 640 O O . TYR A 1 83 ? -18.344 -4.570 -3.091 1.00 82.50 83 TYR A O 1
ATOM 648 N N . GLY A 1 84 ? -17.712 -3.166 -1.451 1.00 79.81 84 GLY A N 1
ATOM 649 C CA . GLY A 1 84 ? -16.341 -3.001 -1.930 1.00 79.81 84 GLY A CA 1
ATOM 650 C C . GLY A 1 84 ? -15.591 -4.331 -2.023 1.00 79.81 84 GLY A C 1
ATOM 651 O O . GLY A 1 84 ? -14.914 -4.588 -3.017 1.00 79.81 84 GLY A O 1
ATOM 652 N N . SER A 1 85 ? -15.768 -5.212 -1.035 1.00 82.69 85 SER A N 1
ATOM 653 C CA . SER A 1 85 ? -15.157 -6.547 -1.022 1.00 82.69 85 SER A CA 1
ATOM 654 C C . SER A 1 85 ? -15.672 -7.420 -2.164 1.00 82.69 85 SER A C 1
ATOM 656 O O . SER A 1 85 ? -14.885 -8.043 -2.874 1.00 82.69 85 SER A O 1
ATOM 658 N N . VAL A 1 86 ? -16.989 -7.434 -2.381 1.00 84.75 86 VAL A N 1
ATOM 659 C CA . VAL A 1 86 ? -17.632 -8.190 -3.461 1.00 84.75 86 VAL A CA 1
ATOM 660 C C . VAL A 1 86 ? -17.109 -7.724 -4.819 1.00 84.75 86 VAL A C 1
ATOM 662 O O . VAL A 1 86 ? -16.602 -8.537 -5.593 1.00 84.75 86 VAL A O 1
ATOM 665 N N . VAL A 1 87 ? -17.151 -6.417 -5.089 1.00 81.19 87 VAL A N 1
ATOM 666 C CA . VAL A 1 87 ? -16.669 -5.833 -6.351 1.00 81.19 87 VAL A CA 1
ATOM 667 C C . VAL A 1 87 ? -15.185 -6.130 -6.576 1.00 81.19 87 VAL A C 1
ATOM 669 O O . VAL A 1 87 ? -14.787 -6.495 -7.684 1.00 81.19 87 VAL A O 1
ATOM 672 N N . LEU A 1 88 ? -14.356 -6.023 -5.535 1.00 82.19 88 LEU A N 1
ATOM 673 C CA . LEU A 1 88 ? -12.921 -6.289 -5.621 1.00 82.19 88 LEU A CA 1
ATOM 674 C C . LEU A 1 88 ? -12.625 -7.762 -5.930 1.00 82.19 88 LEU A C 1
ATOM 676 O O . LEU A 1 88 ? -11.804 -8.050 -6.804 1.00 82.19 88 LEU A O 1
ATOM 680 N N . ILE A 1 89 ? -13.310 -8.698 -5.268 1.00 84.06 89 ILE A N 1
ATOM 681 C CA . ILE A 1 89 ? -13.139 -10.139 -5.498 1.00 84.06 89 ILE A CA 1
ATOM 682 C C . ILE A 1 89 ? -13.576 -10.505 -6.919 1.00 84.06 89 ILE A C 1
ATOM 684 O O . ILE A 1 89 ? -12.810 -11.143 -7.645 1.00 84.06 89 ILE A O 1
ATOM 688 N N . PHE A 1 90 ? -14.760 -10.058 -7.349 1.00 82.56 90 PHE A N 1
ATOM 689 C CA . PHE A 1 90 ? -15.255 -10.322 -8.702 1.00 82.56 90 PHE A CA 1
ATOM 690 C C . PHE A 1 90 ? -14.301 -9.781 -9.770 1.00 82.56 90 PHE A C 1
ATOM 692 O O . PHE A 1 90 ? -13.923 -10.517 -10.684 1.00 82.56 90 PHE A O 1
ATOM 699 N N . ASN A 1 91 ? -13.833 -8.538 -9.625 1.00 83.00 91 ASN A N 1
ATOM 700 C CA . ASN A 1 91 ? -12.870 -7.948 -10.557 1.00 83.00 91 ASN A CA 1
ATOM 701 C C . ASN A 1 91 ? -11.533 -8.693 -10.581 1.00 83.00 91 ASN A C 1
ATOM 703 O O . ASN A 1 91 ? -10.941 -8.868 -11.650 1.00 83.00 91 ASN A O 1
ATOM 707 N N . THR A 1 92 ? -11.060 -9.160 -9.426 1.00 82.56 92 THR A N 1
ATOM 708 C CA . THR A 1 92 ? -9.807 -9.919 -9.325 1.00 82.56 92 THR A CA 1
ATOM 709 C C . THR A 1 92 ? -9.921 -11.261 -10.047 1.00 82.56 92 THR A C 1
ATOM 711 O O . THR A 1 92 ? -9.047 -11.610 -10.843 1.00 82.56 92 THR A O 1
ATOM 714 N N . ILE A 1 93 ? -11.021 -11.992 -9.834 1.00 83.81 93 ILE A N 1
ATOM 715 C CA . ILE A 1 93 ? -11.265 -13.294 -10.469 1.00 83.81 93 ILE A CA 1
ATOM 716 C C . ILE A 1 93 ? -11.406 -13.139 -11.986 1.00 83.81 93 ILE A C 1
ATOM 718 O O . ILE A 1 93 ? -10.725 -13.842 -12.735 1.00 83.81 93 ILE A O 1
ATOM 722 N N . LEU A 1 94 ? -12.230 -12.196 -12.451 1.00 83.25 94 LEU A N 1
ATOM 723 C CA . LEU A 1 94 ? -12.431 -11.944 -13.882 1.00 83.25 94 LEU A CA 1
ATOM 724 C C . LEU A 1 94 ? -11.122 -11.539 -14.570 1.00 83.25 94 LEU A C 1
ATOM 726 O O . LEU A 1 94 ? -10.790 -12.055 -15.638 1.00 83.25 94 LEU A O 1
ATOM 730 N N . SER A 1 95 ? -10.321 -10.685 -13.928 1.00 79.69 95 SER A N 1
ATOM 731 C CA . SER A 1 95 ? -9.007 -10.293 -14.446 1.00 79.69 95 SER A CA 1
ATOM 732 C C . SER A 1 95 ? -8.048 -11.483 -14.529 1.00 79.69 95 SER A C 1
ATOM 734 O O . SER A 1 95 ? -7.381 -11.663 -15.550 1.00 79.69 95 SER A O 1
ATOM 736 N N . ALA A 1 96 ? -8.010 -12.344 -13.507 1.00 80.44 96 ALA A N 1
ATOM 737 C CA . ALA A 1 96 ? -7.194 -13.555 -13.524 1.00 80.44 96 ALA A CA 1
ATOM 738 C C . ALA A 1 96 ? -7.633 -14.526 -14.635 1.00 80.44 96 ALA A C 1
ATOM 740 O O . ALA A 1 96 ? -6.791 -15.048 -15.371 1.00 80.44 96 ALA A O 1
ATOM 741 N N . MET A 1 97 ? -8.943 -14.730 -14.808 1.00 83.12 97 MET A N 1
ATOM 742 C CA . MET A 1 97 ? -9.502 -15.565 -15.876 1.00 83.12 97 MET A CA 1
ATOM 743 C C . MET A 1 97 ? -9.147 -15.031 -17.264 1.00 83.12 97 MET A C 1
ATOM 745 O O . MET A 1 97 ? -8.698 -15.803 -18.114 1.00 83.12 97 MET A O 1
ATOM 749 N N . ASN A 1 98 ? -9.255 -13.719 -17.478 1.00 82.19 98 ASN A N 1
ATOM 750 C CA . ASN A 1 98 ? -8.909 -13.086 -18.750 1.00 82.19 98 ASN A CA 1
ATOM 751 C C . ASN A 1 98 ? -7.416 -13.219 -19.072 1.00 82.19 98 ASN A C 1
ATOM 753 O O . ASN A 1 98 ? -7.055 -13.545 -20.204 1.00 82.19 98 ASN A O 1
ATOM 757 N N . VAL A 1 99 ? -6.532 -13.046 -18.082 1.00 78.44 99 VAL A N 1
ATOM 758 C CA . VAL A 1 99 ? -5.083 -13.237 -18.266 1.00 78.44 99 VAL A CA 1
ATOM 759 C C . VAL A 1 99 ? -4.758 -14.694 -18.603 1.00 78.44 99 VAL A C 1
ATOM 761 O O . VAL A 1 99 ? -3.967 -14.955 -19.515 1.00 78.44 99 VAL A O 1
ATOM 764 N N . MET A 1 100 ? -5.389 -15.654 -17.921 1.00 81.00 100 MET A N 1
ATOM 765 C CA . MET A 1 100 ? -5.223 -17.077 -18.227 1.00 81.00 100 MET A CA 1
ATOM 766 C C . MET A 1 100 ? -5.721 -17.419 -19.635 1.00 81.00 100 MET A C 1
ATOM 768 O O . MET A 1 100 ? -5.030 -18.132 -20.364 1.00 81.00 100 MET A O 1
ATOM 772 N N . ALA A 1 101 ? -6.877 -16.893 -20.047 1.00 82.94 101 ALA A N 1
ATOM 773 C CA . ALA A 1 101 ? -7.420 -17.096 -21.387 1.00 82.94 101 ALA A CA 1
ATOM 774 C C . ALA A 1 101 ? -6.495 -16.501 -22.465 1.00 82.94 101 ALA A C 1
ATOM 776 O O . ALA A 1 101 ? -6.143 -17.185 -23.427 1.00 82.94 101 ALA A O 1
ATOM 777 N N . ALA A 1 102 ? -6.014 -15.270 -22.264 1.00 80.25 102 ALA A N 1
ATOM 778 C CA . ALA A 1 102 ? -5.104 -14.594 -23.185 1.00 80.25 102 ALA A CA 1
ATOM 779 C C . ALA A 1 102 ? -3.764 -15.333 -23.351 1.00 80.25 102 ALA A C 1
ATOM 781 O O . ALA A 1 102 ? -3.240 -15.416 -24.463 1.00 80.25 102 ALA A O 1
ATOM 782 N N . ARG A 1 103 ? -3.211 -15.912 -22.275 1.00 77.06 103 ARG A N 1
ATOM 783 C CA . ARG A 1 103 ? -1.970 -16.704 -22.350 1.00 77.06 103 ARG A CA 1
ATOM 784 C C . ARG A 1 103 ? -2.163 -18.078 -22.979 1.00 77.06 103 ARG A C 1
ATOM 786 O O . ARG A 1 103 ? -1.305 -18.504 -23.751 1.00 77.06 103 ARG A O 1
ATOM 793 N N . ARG A 1 104 ? -3.304 -18.732 -22.737 1.00 80.38 104 ARG A N 1
ATOM 794 C CA . ARG A 1 104 ? -3.666 -19.986 -23.421 1.00 80.38 104 ARG A CA 1
ATOM 795 C C . ARG A 1 104 ? -3.741 -19.794 -24.936 1.00 80.38 104 ARG A C 1
ATOM 797 O O . ARG A 1 104 ? -3.204 -20.617 -25.671 1.00 80.38 104 ARG A O 1
ATOM 804 N N . LEU A 1 105 ? -4.304 -18.676 -25.402 1.00 83.38 105 LEU A N 1
ATOM 805 C CA . LEU A 1 105 ? -4.329 -18.322 -26.830 1.00 83.38 105 LEU A CA 1
ATOM 806 C C . LEU A 1 105 ? -2.923 -18.137 -27.427 1.00 83.38 105 LEU A C 1
ATOM 808 O O . LEU A 1 105 ? -2.715 -18.408 -28.607 1.00 83.38 105 LEU A O 1
ATOM 812 N N . ARG A 1 106 ? -1.945 -17.722 -26.614 1.00 79.38 106 ARG A N 1
ATOM 813 C CA . ARG A 1 106 ? -0.535 -17.569 -27.012 1.00 79.38 106 ARG A CA 1
ATOM 814 C C . ARG A 1 106 ? 0.306 -18.839 -26.854 1.00 79.38 106 ARG A C 1
ATOM 816 O O . ARG A 1 106 ? 1.496 -18.794 -27.141 1.00 79.38 106 ARG A O 1
ATOM 823 N N . LYS A 1 107 ? -0.293 -19.960 -26.426 1.00 78.00 107 LYS A N 1
ATOM 824 C CA . LYS A 1 107 ? 0.396 -21.227 -26.099 1.00 78.00 107 LYS A CA 1
ATOM 825 C C . LYS A 1 107 ? 1.501 -21.077 -25.040 1.00 78.00 107 LYS A C 1
ATOM 827 O O . LYS A 1 107 ? 2.439 -21.867 -25.003 1.00 78.00 107 LYS A O 1
ATOM 832 N N . GLU A 1 108 ? 1.389 -20.078 -24.169 1.00 76.19 108 GLU A N 1
ATOM 833 C CA . GLU A 1 108 ? 2.306 -19.882 -23.046 1.00 76.19 108 GLU A CA 1
ATOM 834 C C . GLU A 1 108 ? 1.771 -20.556 -21.779 1.00 76.19 108 GLU A C 1
ATOM 836 O O . GLU A 1 108 ? 0.558 -20.679 -21.589 1.00 76.19 108 GLU A O 1
ATOM 841 N N . ASN A 1 109 ? 2.673 -20.939 -20.871 1.00 73.75 109 ASN A N 1
ATOM 842 C CA . ASN A 1 109 ? 2.294 -21.541 -19.597 1.00 73.75 109 ASN A CA 1
ATOM 843 C C . ASN A 1 109 ? 1.514 -20.532 -18.728 1.00 73.75 109 ASN A C 1
ATOM 845 O O . ASN A 1 109 ? 2.078 -19.519 -18.303 1.00 73.75 109 ASN A O 1
ATOM 849 N N . PRO A 1 110 ? 0.235 -20.797 -18.400 1.00 67.50 110 PRO A N 1
ATOM 850 C CA . PRO A 1 110 ? -0.590 -19.861 -17.635 1.00 67.50 110 PRO A CA 1
ATOM 851 C C . PRO A 1 110 ? -0.132 -19.734 -16.172 1.00 67.50 110 PRO A C 1
ATOM 853 O O . PRO A 1 110 ? -0.314 -18.688 -15.555 1.00 67.50 110 PRO A O 1
ATOM 856 N N . ILE A 1 111 ? 0.519 -20.769 -15.633 1.00 68.62 111 ILE A N 1
ATOM 857 C CA . ILE A 1 111 ? 0.979 -20.837 -14.237 1.00 68.62 111 ILE A CA 1
ATOM 858 C C . ILE A 1 111 ? 2.103 -19.819 -13.971 1.00 68.62 111 ILE A C 1
ATOM 860 O O . ILE A 1 111 ? 2.169 -19.231 -12.895 1.00 68.62 111 ILE A O 1
ATOM 864 N N . THR A 1 112 ? 2.940 -19.520 -14.970 1.00 69.75 112 THR A N 1
ATOM 865 C CA . THR A 1 112 ? 4.016 -18.522 -14.848 1.00 69.75 112 THR A CA 1
ATOM 866 C C . THR A 1 112 ? 3.479 -17.117 -14.562 1.00 69.75 112 THR A C 1
ATOM 868 O O . THR A 1 112 ? 4.133 -16.345 -13.869 1.00 69.75 112 THR A O 1
ATOM 871 N N . ALA A 1 113 ? 2.275 -16.785 -15.039 1.00 68.31 113 ALA A N 1
ATOM 872 C CA . ALA A 1 113 ? 1.630 -15.514 -14.710 1.00 68.31 113 ALA A CA 1
ATOM 873 C C . ALA A 1 113 ? 1.130 -15.472 -13.263 1.00 68.31 113 ALA A C 1
ATOM 875 O O . ALA A 1 113 ? 1.212 -14.430 -12.620 1.00 68.31 113 ALA A O 1
ATOM 876 N N . LEU A 1 114 ? 0.650 -16.607 -12.747 1.00 71.56 114 LEU A N 1
ATOM 877 C CA . LEU A 1 114 ? 0.134 -16.711 -11.385 1.00 71.56 114 LEU A CA 1
ATOM 878 C C . LEU A 1 114 ? 1.249 -16.566 -10.342 1.00 71.56 114 LEU A C 1
ATOM 880 O O . LEU A 1 114 ? 1.034 -15.943 -9.306 1.00 71.56 114 LEU A O 1
ATOM 884 N N . TYR A 1 115 ? 2.463 -17.037 -10.645 1.00 72.31 115 TYR A N 1
ATOM 885 C CA . TYR A 1 115 ? 3.628 -16.784 -9.792 1.00 72.31 115 TYR A CA 1
ATOM 886 C C . TYR A 1 115 ? 3.920 -15.287 -9.615 1.00 72.31 115 TYR A C 1
ATOM 888 O O . TYR A 1 115 ? 4.362 -14.892 -8.542 1.00 72.31 115 TYR A O 1
ATOM 896 N N . GLY A 1 116 ? 3.606 -14.441 -10.604 1.00 69.56 116 GLY A N 1
ATOM 897 C CA . GLY A 1 116 ? 3.724 -12.981 -10.483 1.00 69.56 116 GLY A CA 1
ATOM 898 C C . GLY A 1 116 ? 2.814 -12.360 -9.417 1.00 69.56 116 GLY A C 1
ATOM 899 O O . GLY A 1 116 ? 3.080 -11.257 -8.951 1.00 69.56 116 GLY A O 1
ATOM 900 N N . LEU A 1 117 ? 1.769 -13.078 -8.992 1.00 73.62 117 LEU A N 1
ATOM 901 C CA . LEU A 1 117 ? 0.836 -12.651 -7.948 1.00 73.62 117 LEU A CA 1
ATOM 902 C C . LEU A 1 117 ? 1.264 -13.111 -6.540 1.00 73.62 117 LEU A C 1
ATOM 904 O O . LEU A 1 117 ? 0.743 -12.620 -5.540 1.00 73.62 117 LEU A O 1
ATOM 908 N N . ALA A 1 118 ? 2.246 -14.013 -6.444 1.00 77.69 118 ALA A N 1
ATOM 909 C CA . ALA A 1 118 ? 2.788 -14.496 -5.176 1.00 77.69 118 ALA A CA 1
ATOM 910 C C . ALA A 1 118 ? 3.260 -13.381 -4.214 1.00 77.69 118 ALA A C 1
ATOM 912 O O . ALA A 1 118 ? 2.874 -13.441 -3.047 1.00 77.69 118 ALA A O 1
ATOM 913 N N . PRO A 1 119 ? 4.027 -12.349 -4.634 1.00 77.00 119 PRO A N 1
ATOM 914 C CA . PRO A 1 119 ? 4.483 -11.304 -3.708 1.00 77.00 119 PRO A CA 1
ATOM 915 C C . PRO A 1 119 ? 3.332 -10.475 -3.116 1.00 77.00 119 PRO A C 1
ATOM 917 O O . PRO A 1 119 ? 3.422 -10.028 -1.971 1.00 77.00 119 PRO A O 1
ATOM 920 N N . PHE A 1 120 ? 2.231 -10.313 -3.857 1.00 79.25 120 PHE A N 1
ATOM 921 C CA . PHE A 1 120 ? 1.031 -9.640 -3.364 1.00 79.25 120 PHE A CA 1
ATOM 922 C C . PHE A 1 120 ? 0.374 -10.449 -2.244 1.00 79.25 120 PHE A C 1
ATOM 924 O O . PHE A 1 120 ? 0.190 -9.933 -1.143 1.00 79.25 120 PHE A O 1
ATOM 931 N N . PHE A 1 121 ? 0.088 -11.731 -2.492 1.00 81.62 121 PHE A N 1
ATOM 932 C CA . PHE A 1 121 ? -0.517 -12.591 -1.475 1.00 81.62 121 PHE A CA 1
ATOM 933 C C . PHE A 1 121 ? 0.382 -12.759 -0.256 1.00 81.62 121 PHE A C 1
ATOM 935 O O . PHE A 1 121 ? -0.115 -12.658 0.856 1.00 81.62 121 PHE A O 1
ATOM 942 N N . LEU A 1 122 ? 1.692 -12.932 -0.452 1.00 81.50 122 LEU A N 1
ATOM 943 C CA . LEU A 1 122 ? 2.647 -13.051 0.648 1.00 81.50 122 LEU A CA 1
ATOM 944 C C . LEU A 1 122 ? 2.588 -11.828 1.571 1.00 81.50 122 LEU A C 1
ATOM 946 O O . LEU A 1 122 ? 2.485 -11.967 2.786 1.00 81.50 122 LEU A O 1
ATOM 950 N N . THR A 1 123 ? 2.605 -10.626 0.998 1.00 80.69 123 THR A N 1
ATOM 951 C CA . THR A 1 123 ? 2.535 -9.386 1.781 1.00 80.69 123 THR A CA 1
ATOM 952 C C . THR A 1 123 ? 1.203 -9.299 2.533 1.00 80.69 123 THR A C 1
ATOM 954 O O . THR A 1 123 ? 1.188 -9.058 3.740 1.00 80.69 123 THR A O 1
ATOM 957 N N . TRP A 1 124 ? 0.088 -9.594 1.857 1.00 83.12 124 TRP A N 1
ATOM 958 C CA . TRP A 1 124 ? -1.252 -9.573 2.451 1.00 83.12 124 TRP A CA 1
ATOM 959 C C . TRP A 1 124 ? -1.516 -10.668 3.485 1.00 83.12 124 TRP A C 1
ATOM 961 O O . TRP A 1 124 ? -2.400 -10.485 4.314 1.00 83.12 124 TRP A O 1
ATOM 971 N N . THR A 1 125 ? -0.770 -11.774 3.485 1.00 83.19 125 THR A N 1
ATOM 972 C CA . THR A 1 125 ? -0.847 -12.790 4.545 1.00 83.19 125 THR A CA 1
ATOM 973 C C . THR A 1 125 ? 0.046 -12.444 5.728 1.00 83.19 125 THR A C 1
ATOM 975 O O . THR A 1 125 ? -0.350 -12.628 6.873 1.00 83.19 125 THR A O 1
ATOM 978 N N . VAL A 1 126 ? 1.243 -11.911 5.476 1.00 81.38 126 VAL A N 1
ATOM 979 C CA . VAL A 1 126 ? 2.229 -11.616 6.526 1.00 81.38 126 VAL A CA 1
ATOM 980 C C . VAL A 1 126 ? 1.768 -10.464 7.429 1.00 81.38 126 VAL A C 1
ATOM 982 O O . VAL A 1 126 ? 1.950 -10.533 8.641 1.00 81.38 126 VAL A O 1
ATOM 985 N N . ILE A 1 127 ? 1.115 -9.438 6.872 1.00 84.69 127 ILE A N 1
ATOM 986 C CA . ILE A 1 127 ? 0.596 -8.285 7.631 1.00 84.69 127 ILE A CA 1
ATOM 987 C C . ILE A 1 127 ? -0.419 -8.682 8.725 1.00 84.69 127 ILE A C 1
ATOM 989 O O . ILE A 1 127 ? -0.189 -8.336 9.886 1.00 84.69 127 ILE A O 1
ATOM 993 N N . PRO A 1 128 ? -1.535 -9.380 8.423 1.00 82.81 128 PRO A N 1
ATOM 994 C CA . PRO A 1 128 ? -2.513 -9.754 9.442 1.00 82.81 128 PRO A CA 1
ATOM 995 C C . PRO A 1 128 ? -1.950 -10.774 10.430 1.00 82.81 128 PRO A C 1
ATOM 997 O O . PRO A 1 128 ? -2.299 -10.708 11.604 1.00 82.81 128 PRO A O 1
ATOM 1000 N N . ILE A 1 129 ? -1.049 -11.665 9.993 1.00 82.31 129 ILE A N 1
ATOM 1001 C CA . ILE A 1 129 ? -0.330 -12.574 10.895 1.00 82.31 129 ILE A CA 1
ATOM 1002 C C . ILE A 1 129 ? 0.462 -11.758 11.921 1.00 82.31 129 ILE A C 1
ATOM 1004 O O . ILE A 1 129 ? 0.276 -11.949 13.117 1.00 82.31 129 ILE A O 1
ATOM 1008 N N . TYR A 1 130 ? 1.268 -10.787 11.486 1.00 76.75 130 TYR A N 1
ATOM 1009 C CA . TYR A 1 130 ? 2.024 -9.928 12.402 1.00 76.75 130 TYR A CA 1
ATOM 1010 C C . TYR A 1 130 ? 1.124 -9.193 13.403 1.00 76.75 130 TYR A C 1
ATOM 1012 O O . TYR A 1 130 ? 1.422 -9.136 14.595 1.00 76.75 130 TYR A O 1
ATOM 1020 N N . LEU A 1 131 ? -0.004 -8.663 12.925 1.00 79.12 131 LEU A N 1
ATOM 1021 C CA . LEU A 1 131 ? -0.948 -7.923 13.757 1.00 79.12 131 LEU A CA 1
ATOM 1022 C C . LEU A 1 131 ? -1.678 -8.826 14.766 1.00 79.12 131 LEU A C 1
ATOM 1024 O O . LEU A 1 131 ? -1.988 -8.382 15.870 1.00 79.12 131 LEU A O 1
ATOM 1028 N N . PHE A 1 132 ? -1.924 -10.089 14.404 1.00 79.44 132 PHE A N 1
ATOM 1029 C CA . PHE A 1 132 ? -2.490 -11.094 15.302 1.00 79.44 132 PHE A CA 1
ATOM 1030 C C . PHE A 1 132 ? -1.497 -11.506 16.394 1.00 79.44 132 PHE A C 1
ATOM 1032 O O . PHE A 1 132 ? -1.885 -11.614 17.555 1.00 79.44 132 PHE A O 1
ATOM 1039 N N . LEU A 1 133 ? -0.220 -11.687 16.040 1.00 72.00 13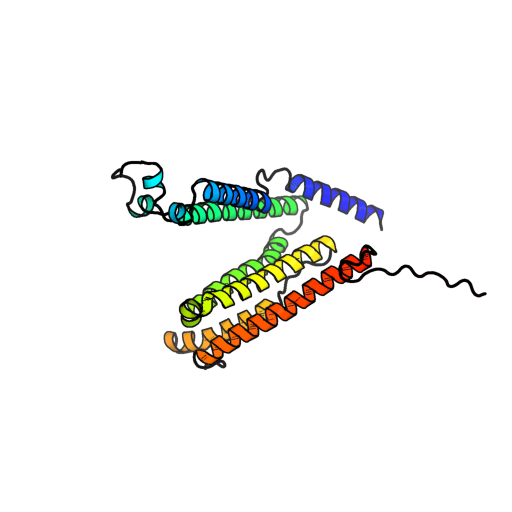3 LEU A N 1
ATOM 1040 C CA . LEU A 1 133 ? 0.823 -12.030 17.008 1.00 72.00 133 LEU A CA 1
ATOM 1041 C C . LEU A 1 133 ? 1.129 -10.888 17.984 1.00 72.00 133 LEU A C 1
ATOM 1043 O O . LEU A 1 133 ? 1.545 -11.156 19.107 1.00 72.00 133 LEU A O 1
ATOM 1047 N N . GLN A 1 134 ? 0.906 -9.631 17.586 1.00 71.75 134 GLN A N 1
ATOM 1048 C CA . GLN A 1 134 ? 1.283 -8.464 18.379 1.00 71.75 134 GLN A CA 1
ATOM 1049 C C . GLN A 1 134 ? 0.085 -7.557 18.728 1.00 71.75 134 GLN A C 1
ATOM 1051 O O . GLN A 1 134 ? -0.086 -6.473 18.153 1.00 71.75 134 GLN A O 1
ATOM 1056 N N . PRO A 1 135 ? -0.727 -7.927 19.740 1.00 73.31 135 PRO A N 1
ATOM 1057 C CA . PRO A 1 135 ? -1.923 -7.170 20.117 1.00 73.31 135 PRO A CA 1
ATOM 1058 C C . PRO A 1 135 ? -1.610 -5.780 20.698 1.00 73.31 135 PRO A C 1
ATOM 1060 O O . PRO A 1 135 ? -2.472 -4.900 20.685 1.00 73.31 135 PRO A O 1
ATOM 1063 N N . VAL A 1 136 ? -0.384 -5.553 21.183 1.00 72.94 136 VAL A N 1
ATOM 1064 C CA . VAL A 1 136 ? 0.074 -4.242 21.680 1.00 72.94 136 VAL A CA 1
ATOM 1065 C C . VAL A 1 136 ? 0.090 -3.208 20.549 1.00 72.94 136 VAL A C 1
ATOM 1067 O O . VAL A 1 136 ? -0.425 -2.101 20.715 1.00 72.94 136 VAL A O 1
ATOM 1070 N N . ILE A 1 137 ? 0.588 -3.585 19.365 1.00 74.44 137 ILE A N 1
ATOM 1071 C CA . ILE A 1 137 ? 0.601 -2.705 18.187 1.00 74.44 137 ILE A CA 1
ATOM 1072 C C . ILE A 1 137 ? -0.831 -2.442 17.713 1.00 74.44 137 ILE A C 1
ATOM 1074 O O . ILE A 1 137 ? -1.177 -1.292 17.447 1.00 74.44 137 ILE A O 1
ATOM 1078 N N . LEU A 1 138 ? -1.682 -3.475 17.694 1.00 74.19 138 LEU A N 1
ATOM 1079 C CA . LEU A 1 138 ? -3.092 -3.352 17.316 1.00 74.19 138 LEU A CA 1
ATOM 1080 C C . LEU A 1 138 ? -3.846 -2.331 18.186 1.00 74.19 138 LEU A C 1
ATOM 1082 O O . LEU A 1 138 ? -4.650 -1.563 17.663 1.00 74.19 138 LEU A O 1
ATOM 1086 N N . ARG A 1 139 ? -3.601 -2.312 19.504 1.00 75.38 139 ARG A N 1
ATOM 1087 C CA . ARG A 1 139 ? -4.361 -1.472 20.447 1.00 75.38 139 ARG A CA 1
ATOM 1088 C C . ARG A 1 139 ? -3.796 -0.066 20.646 1.00 75.38 139 ARG A C 1
ATOM 1090 O O . ARG A 1 139 ? -4.573 0.836 20.935 1.00 75.38 139 ARG A O 1
ATOM 1097 N N . GLN A 1 140 ? -2.481 0.130 20.528 1.00 76.75 140 GLN A N 1
ATOM 1098 C CA . GLN A 1 140 ? -1.831 1.400 20.893 1.00 76.75 140 GLN A CA 1
ATOM 1099 C C . GLN A 1 140 ? -1.165 2.126 19.716 1.00 76.75 140 GLN A C 1
ATOM 1101 O O . GLN A 1 140 ? -1.078 3.352 19.731 1.00 76.75 140 GLN A O 1
ATOM 1106 N N . HIS A 1 141 ? -0.731 1.408 18.674 1.00 81.50 141 HIS A N 1
ATOM 1107 C CA . HIS A 1 141 ? 0.078 1.975 17.586 1.00 81.50 141 HIS A CA 1
ATOM 1108 C C . HIS A 1 141 ? -0.389 1.545 16.186 1.00 81.50 141 HIS A C 1
ATOM 1110 O O . HIS A 1 141 ? 0.410 1.402 15.259 1.00 81.50 141 HIS A O 1
ATOM 1116 N N . LEU A 1 142 ? -1.706 1.410 16.002 1.00 82.50 142 LEU A N 1
ATOM 1117 C CA . LEU A 1 142 ? -2.299 1.030 14.719 1.00 82.50 142 LEU A CA 1
ATOM 1118 C C . LEU A 1 142 ? -1.997 2.047 13.608 1.00 82.50 142 LEU A C 1
ATOM 1120 O O . LEU A 1 142 ? -1.735 1.662 12.473 1.00 82.50 142 LEU A O 1
ATOM 1124 N N . VAL A 1 143 ? -2.009 3.346 13.926 1.00 86.50 143 VAL A N 1
ATOM 1125 C CA . VAL A 1 143 ? -1.838 4.412 12.924 1.00 86.50 143 VAL A CA 1
ATOM 1126 C C . VAL A 1 143 ? -0.452 4.354 12.256 1.00 86.50 143 VAL A C 1
ATOM 1128 O O . VAL A 1 143 ? -0.413 4.223 11.032 1.00 86.50 143 VAL A O 1
ATOM 1131 N N . PRO A 1 144 ? 0.683 4.370 12.992 1.00 85.38 144 PRO A N 1
ATOM 1132 C CA . PRO A 1 144 ? 2.008 4.186 12.390 1.00 85.38 144 PRO A CA 1
ATOM 1133 C C . PRO A 1 144 ? 2.140 2.888 11.585 1.00 85.38 144 PRO A C 1
ATOM 1135 O O . PRO A 1 144 ? 2.753 2.883 10.518 1.00 85.38 144 PRO A O 1
ATOM 1138 N N . PHE A 1 145 ? 1.536 1.799 12.067 1.00 85.06 145 PHE A N 1
ATOM 1139 C CA . PHE A 1 145 ? 1.572 0.509 11.385 1.00 85.06 145 PHE A CA 1
ATOM 1140 C C . PHE A 1 145 ? 0.835 0.541 10.038 1.00 85.06 145 PHE A C 1
ATOM 1142 O O . PHE A 1 145 ? 1.368 0.077 9.031 1.00 85.06 145 PHE A O 1
ATOM 1149 N N . VAL A 1 146 ? -0.354 1.149 9.982 1.00 88.25 146 VAL A N 1
ATOM 1150 C CA . VAL A 1 146 ? -1.109 1.326 8.731 1.00 88.25 146 VAL A CA 1
ATOM 1151 C C . VAL A 1 146 ? -0.342 2.208 7.744 1.00 88.25 146 VAL A C 1
ATOM 1153 O O . VAL A 1 146 ? -0.306 1.889 6.557 1.00 88.25 146 VAL A O 1
ATOM 1156 N N . PHE A 1 147 ? 0.331 3.265 8.212 1.00 89.50 147 PHE A N 1
ATOM 1157 C CA . PHE A 1 147 ? 1.208 4.076 7.359 1.00 89.50 147 PHE A CA 1
ATOM 1158 C C . PHE A 1 147 ? 2.363 3.259 6.776 1.00 89.50 147 PHE A C 1
ATOM 1160 O O . PHE A 1 147 ? 2.614 3.334 5.573 1.00 89.50 147 PHE A O 1
ATOM 1167 N N . PHE A 1 148 ? 3.030 2.444 7.594 1.00 87.81 148 PHE A N 1
ATOM 1168 C CA . PHE A 1 148 ? 4.092 1.552 7.129 1.00 87.81 148 PHE A CA 1
ATOM 1169 C C . PHE A 1 148 ? 3.575 0.580 6.058 1.00 87.81 148 PHE A C 1
ATOM 1171 O O . PHE A 1 148 ? 4.127 0.521 4.959 1.00 87.81 148 PHE A O 1
ATOM 1178 N N . VAL A 1 149 ? 2.468 -0.117 6.330 1.00 88.19 149 VAL A N 1
ATOM 1179 C CA . VAL A 1 149 ? 1.818 -1.031 5.376 1.00 88.19 149 VAL A CA 1
ATOM 1180 C C . VAL A 1 149 ? 1.416 -0.309 4.086 1.00 88.19 149 VAL A C 1
ATOM 1182 O O . VAL A 1 149 ? 1.578 -0.852 2.990 1.00 88.19 149 VAL A O 1
ATOM 1185 N N . GLY A 1 150 ? 0.925 0.926 4.193 1.00 89.25 150 GLY A N 1
ATOM 1186 C CA . GLY A 1 150 ? 0.603 1.780 3.054 1.00 89.25 150 GLY A CA 1
ATOM 1187 C C . GLY A 1 150 ? 1.821 2.056 2.172 1.00 89.25 150 GLY A C 1
ATOM 1188 O O . GLY A 1 150 ? 1.744 1.868 0.960 1.00 89.25 150 GLY A O 1
ATOM 1189 N N . ILE A 1 151 ? 2.962 2.418 2.768 1.00 90.25 151 ILE A N 1
ATOM 1190 C CA . ILE A 1 151 ? 4.214 2.677 2.038 1.00 90.25 151 ILE A CA 1
ATOM 1191 C C . ILE A 1 151 ? 4.737 1.405 1.357 1.00 90.25 151 ILE A C 1
ATOM 1193 O O . ILE A 1 151 ? 5.119 1.451 0.189 1.00 90.25 151 ILE A O 1
ATOM 1197 N N . VAL A 1 152 ? 4.706 0.253 2.036 1.00 88.06 152 VAL A N 1
ATOM 1198 C CA . VAL A 1 152 ? 5.125 -1.040 1.454 1.00 88.06 152 VAL A CA 1
ATOM 1199 C C . VAL A 1 152 ? 4.284 -1.395 0.219 1.00 88.06 152 VAL A C 1
ATOM 1201 O O . VAL A 1 152 ? 4.823 -1.828 -0.808 1.00 88.06 152 VAL A O 1
ATOM 1204 N N . ASN A 1 153 ? 2.967 -1.180 0.290 1.00 88.19 153 ASN A N 1
ATOM 1205 C CA . ASN A 1 153 ? 2.060 -1.395 -0.837 1.00 88.19 153 ASN A CA 1
ATOM 1206 C C . ASN A 1 153 ? 2.293 -0.378 -1.964 1.00 88.19 153 ASN A C 1
ATOM 1208 O O . ASN A 1 153 ? 2.378 -0.771 -3.129 1.00 88.19 153 ASN A O 1
ATOM 1212 N N . ALA A 1 154 ? 2.459 0.905 -1.632 1.00 88.56 154 ALA A N 1
ATOM 1213 C CA . ALA A 1 154 ? 2.744 1.960 -2.603 1.00 88.56 154 ALA A CA 1
ATOM 1214 C C . ALA A 1 154 ? 4.049 1.692 -3.368 1.00 88.56 154 ALA A C 1
ATOM 1216 O O . ALA A 1 154 ? 4.079 1.803 -4.593 1.00 88.56 154 ALA A O 1
ATOM 1217 N N . TYR A 1 155 ? 5.100 1.252 -2.671 1.00 88.62 155 TYR A N 1
ATOM 1218 C CA . TYR A 1 155 ? 6.365 0.859 -3.287 1.00 88.62 155 TYR A CA 1
ATOM 1219 C C . TYR A 1 155 ? 6.194 -0.323 -4.253 1.00 88.62 155 TYR A C 1
ATOM 1221 O O . TYR A 1 155 ? 6.668 -0.264 -5.386 1.00 88.62 155 TYR A O 1
ATOM 1229 N N . SER A 1 156 ? 5.448 -1.361 -3.852 1.00 85.88 156 SER A N 1
ATOM 1230 C CA . SER A 1 156 ? 5.182 -2.536 -4.704 1.00 85.88 156 SER A CA 1
ATOM 1231 C C . SER A 1 156 ? 4.478 -2.154 -6.011 1.00 85.88 156 SER A C 1
ATOM 1233 O O . SER A 1 156 ? 4.869 -2.590 -7.096 1.00 85.88 156 SER A O 1
ATOM 1235 N N . VAL A 1 157 ? 3.440 -1.316 -5.917 1.00 85.88 157 VAL A N 1
ATOM 1236 C CA . VAL A 1 157 ? 2.691 -0.830 -7.084 1.00 85.88 157 VAL A CA 1
ATOM 1237 C C . VAL A 1 157 ? 3.565 0.086 -7.943 1.00 85.88 157 VAL A C 1
ATOM 1239 O O . VAL A 1 157 ? 3.579 -0.055 -9.165 1.00 85.88 157 VAL A O 1
ATOM 1242 N N . GLY A 1 158 ? 4.350 0.971 -7.323 1.00 87.12 158 GLY A N 1
ATOM 1243 C CA . GLY A 1 158 ? 5.281 1.860 -8.016 1.00 87.12 158 GLY A CA 1
ATOM 1244 C C . GLY A 1 158 ? 6.295 1.095 -8.868 1.00 87.12 158 GLY A C 1
ATOM 1245 O O . GLY A 1 158 ? 6.455 1.389 -10.053 1.00 87.12 158 GLY A O 1
ATOM 1246 N N . GLN A 1 159 ? 6.916 0.050 -8.313 1.00 86.31 159 GLN A N 1
ATOM 1247 C CA . GLN A 1 159 ? 7.829 -0.814 -9.067 1.00 86.31 159 GLN A CA 1
ATOM 1248 C C . GLN A 1 159 ? 7.132 -1.511 -10.243 1.00 86.31 159 GLN A C 1
ATOM 1250 O O . GLN A 1 159 ? 7.710 -1.613 -11.329 1.00 86.31 159 GLN A O 1
ATOM 1255 N N . MET A 1 160 ? 5.885 -1.962 -10.066 1.00 83.56 160 MET A N 1
ATOM 1256 C CA . MET A 1 160 ? 5.105 -2.594 -11.134 1.00 83.56 160 MET A CA 1
ATOM 1257 C C . MET A 1 160 ? 4.836 -1.623 -12.293 1.00 83.56 160 MET A C 1
ATOM 1259 O O . MET A 1 160 ? 5.006 -1.997 -13.456 1.00 83.56 160 MET A O 1
ATOM 1263 N N . ILE A 1 161 ? 4.482 -0.371 -11.985 1.00 86.50 161 ILE A N 1
ATOM 1264 C CA . ILE A 1 161 ? 4.256 0.686 -12.981 1.00 86.50 161 ILE A CA 1
ATOM 1265 C C . ILE A 1 161 ? 5.549 0.990 -13.744 1.00 86.50 161 ILE A C 1
ATOM 1267 O O . ILE A 1 161 ? 5.555 0.945 -14.975 1.00 86.50 161 ILE A O 1
ATOM 1271 N N . VAL A 1 162 ? 6.655 1.248 -13.036 1.00 86.44 162 VAL A N 1
ATOM 1272 C CA . VAL A 1 162 ? 7.953 1.558 -13.663 1.00 86.44 162 VAL A CA 1
ATOM 1273 C C . VAL A 1 162 ? 8.406 0.410 -14.556 1.00 86.44 162 VAL A C 1
ATOM 1275 O O . VAL A 1 162 ? 8.842 0.631 -15.686 1.00 86.44 162 VAL A O 1
ATOM 1278 N N . THR A 1 163 ? 8.239 -0.829 -14.102 1.00 84.62 163 THR A N 1
ATOM 1279 C CA . THR A 1 163 ? 8.581 -2.009 -14.899 1.00 84.62 163 THR A CA 1
ATOM 1280 C C . THR A 1 163 ? 7.750 -2.091 -16.173 1.00 84.62 163 THR A C 1
ATOM 1282 O O . THR A 1 163 ? 8.278 -2.366 -17.251 1.00 84.62 163 THR A O 1
ATOM 1285 N N . HIS A 1 164 ? 6.446 -1.830 -16.067 1.00 82.94 164 HIS A N 1
ATOM 1286 C CA . HIS A 1 164 ? 5.549 -1.852 -17.213 1.00 82.94 164 HIS A CA 1
ATOM 1287 C C . HIS A 1 164 ? 5.928 -0.792 -18.256 1.00 82.94 164 HIS A C 1
ATOM 1289 O O . HIS A 1 164 ? 6.021 -1.107 -19.443 1.00 82.94 164 HIS A O 1
ATOM 1295 N N . LEU A 1 165 ? 6.207 0.439 -17.815 1.00 83.75 165 LEU A N 1
ATOM 1296 C CA . LEU A 1 165 ? 6.605 1.545 -18.690 1.00 83.75 165 LEU A CA 1
ATOM 1297 C C . LEU A 1 165 ? 7.967 1.299 -19.352 1.00 83.75 165 LEU A C 1
ATOM 1299 O O . LEU A 1 165 ? 8.121 1.509 -20.555 1.00 83.75 165 LEU A O 1
ATOM 1303 N N . THR A 1 166 ? 8.936 0.789 -18.591 1.00 84.38 166 THR A N 1
ATOM 1304 C CA . THR A 1 166 ? 10.292 0.481 -19.081 1.00 84.38 166 THR A CA 1
ATOM 1305 C C . THR A 1 166 ? 10.376 -0.842 -19.847 1.00 84.38 166 THR A C 1
ATOM 1307 O O . THR A 1 166 ? 11.419 -1.154 -20.420 1.00 84.38 166 THR A O 1
ATOM 1310 N N . LYS A 1 167 ? 9.289 -1.628 -19.883 1.00 82.44 167 LYS A N 1
ATOM 1311 C CA . LYS A 1 167 ? 9.225 -2.985 -20.460 1.00 82.44 167 LYS A CA 1
ATOM 1312 C C . LYS A 1 167 ? 10.312 -3.924 -19.917 1.00 82.44 167 LYS A C 1
ATOM 1314 O O . LYS A 1 167 ? 10.782 -4.816 -20.625 1.00 82.44 167 LYS A O 1
ATOM 1319 N N . SER A 1 168 ? 10.719 -3.711 -18.672 1.00 78.50 168 SER A N 1
ATOM 1320 C CA . SER A 1 168 ? 11.723 -4.522 -17.989 1.00 78.50 168 SER A CA 1
ATOM 1321 C C . SER A 1 168 ? 11.087 -5.768 -17.352 1.00 78.50 168 SER A C 1
ATOM 1323 O O . SER A 1 168 ? 9.891 -6.038 -17.500 1.00 78.50 168 SER A O 1
ATOM 1325 N N . ARG A 1 169 ? 11.899 -6.611 -16.705 1.00 76.44 169 ARG A N 1
ATOM 1326 C CA . ARG A 1 169 ? 11.423 -7.858 -16.089 1.00 76.44 169 ARG A CA 1
ATOM 1327 C C . ARG A 1 169 ? 10.558 -7.557 -14.861 1.00 76.44 169 ARG A C 1
ATOM 1329 O O . ARG A 1 169 ? 10.918 -6.709 -14.057 1.00 76.44 169 ARG A O 1
ATOM 1336 N N . PHE A 1 170 ? 9.467 -8.309 -14.694 1.00 67.38 170 PHE A N 1
ATOM 1337 C CA . PHE A 1 170 ? 8.541 -8.161 -13.564 1.00 67.38 170 PHE A CA 1
ATOM 1338 C C . PHE A 1 170 ? 9.259 -8.250 -12.199 1.00 67.38 170 PHE A C 1
ATOM 1340 O O . PHE A 1 170 ? 9.992 -9.224 -11.981 1.00 67.38 170 PHE A O 1
ATOM 1347 N N . PRO A 1 171 ? 9.061 -7.277 -11.287 1.00 72.38 171 PRO A N 1
ATOM 1348 C CA . PRO A 1 171 ? 9.705 -7.259 -9.983 1.00 72.38 171 PRO A CA 1
ATOM 1349 C C . PRO A 1 171 ? 9.019 -8.281 -9.077 1.00 72.38 171 PRO A C 1
ATOM 1351 O O . PRO A 1 171 ? 7.842 -8.162 -8.753 1.00 72.38 171 PRO A O 1
ATOM 1354 N N . MET A 1 172 ? 9.762 -9.315 -8.686 1.00 66.62 172 MET A N 1
ATOM 1355 C CA . MET A 1 172 ? 9.259 -10.385 -7.811 1.00 66.62 172 MET A CA 1
ATOM 1356 C C . MET A 1 172 ? 9.647 -10.185 -6.342 1.00 66.62 172 MET A C 1
ATOM 1358 O O . MET A 1 172 ? 9.202 -10.945 -5.486 1.00 66.62 172 MET A O 1
ATOM 1362 N N . THR A 1 173 ? 10.467 -9.174 -6.046 1.00 64.31 173 THR A N 1
ATOM 1363 C CA . THR A 1 173 ? 11.074 -8.978 -4.729 1.00 64.31 173 THR A CA 1
ATOM 1364 C C . THR A 1 173 ? 10.790 -7.569 -4.234 1.00 64.31 173 THR A C 1
ATOM 1366 O O . THR A 1 173 ? 11.193 -6.601 -4.875 1.00 64.31 173 THR A O 1
ATOM 1369 N N . ASN A 1 174 ? 10.142 -7.457 -3.075 1.00 73.94 174 ASN A N 1
ATOM 1370 C CA . ASN A 1 174 ? 9.986 -6.190 -2.372 1.00 73.94 174 ASN A CA 1
ATOM 1371 C C . ASN A 1 174 ? 10.971 -6.146 -1.194 1.00 73.94 174 ASN A C 1
ATOM 1373 O O . ASN A 1 174 ? 10.849 -6.912 -0.240 1.00 73.94 174 ASN A O 1
ATOM 1377 N N . VAL A 1 175 ? 11.942 -5.234 -1.265 1.00 74.19 175 VAL A N 1
ATOM 1378 C CA . VAL A 1 175 ? 12.979 -5.061 -0.236 1.00 74.19 175 VAL A CA 1
ATOM 1379 C C . VAL A 1 175 ? 12.377 -4.644 1.111 1.00 74.19 175 VAL A C 1
ATOM 1381 O O . VAL A 1 175 ? 12.869 -5.073 2.150 1.00 74.19 175 VAL A O 1
ATOM 1384 N N . LEU A 1 176 ? 11.273 -3.889 1.121 1.00 74.88 176 LEU A N 1
ATOM 1385 C CA . LEU A 1 176 ? 10.600 -3.472 2.355 1.00 74.88 176 LEU A CA 1
ATOM 1386 C C . LEU A 1 176 ? 9.774 -4.590 3.013 1.00 74.88 176 LEU A C 1
ATOM 1388 O O . LEU A 1 176 ? 9.363 -4.445 4.163 1.00 74.88 176 LEU A O 1
ATOM 1392 N N . VAL A 1 177 ? 9.547 -5.716 2.328 1.00 73.12 177 VAL A N 1
ATOM 1393 C CA . VAL A 1 177 ? 8.915 -6.896 2.945 1.00 73.12 177 VAL A CA 1
ATOM 1394 C C . VAL A 1 177 ? 9.913 -7.651 3.826 1.00 73.12 177 VAL A C 1
ATOM 1396 O O . VAL A 1 177 ? 9.490 -8.339 4.747 1.00 73.12 177 VAL A O 1
ATOM 1399 N N . LEU A 1 178 ? 11.228 -7.490 3.621 1.00 75.19 178 LEU A N 1
ATOM 1400 C CA . LEU A 1 178 ? 12.249 -8.183 4.417 1.00 75.19 178 LEU A CA 1
ATOM 1401 C C . LEU A 1 178 ? 12.252 -7.761 5.900 1.00 75.19 178 LEU A C 1
ATOM 1403 O O . LEU A 1 178 ? 12.195 -8.658 6.741 1.00 75.19 178 LEU A O 1
ATOM 1407 N N . PRO A 1 179 ? 12.244 -6.459 6.266 1.00 74.44 179 PRO A N 1
ATOM 1408 C CA . PRO A 1 179 ? 12.120 -6.044 7.667 1.00 74.44 179 PRO A CA 1
ATOM 1409 C C . PRO A 1 179 ? 10.818 -6.521 8.317 1.00 74.44 179 PRO A C 1
ATOM 1411 O O . PRO A 1 179 ? 10.819 -6.942 9.471 1.00 74.44 179 PRO A O 1
ATOM 1414 N N . LEU A 1 180 ? 9.713 -6.512 7.563 1.00 72.88 180 LEU A N 1
ATOM 1415 C CA . LEU A 1 180 ? 8.425 -7.004 8.047 1.00 72.88 180 LEU A CA 1
ATOM 1416 C C . LEU A 1 180 ? 8.465 -8.520 8.289 1.00 72.88 180 LEU A C 1
ATOM 1418 O O . LEU A 1 180 ? 8.059 -8.980 9.351 1.00 72.88 180 LEU A O 1
ATOM 1422 N N . ALA A 1 181 ? 8.988 -9.295 7.337 1.00 72.06 181 ALA A N 1
ATOM 1423 C CA . ALA A 1 181 ? 9.145 -10.740 7.466 1.00 72.06 181 ALA A CA 1
ATOM 1424 C C . ALA A 1 181 ? 10.074 -11.107 8.630 1.00 72.06 181 ALA A C 1
ATOM 1426 O O . ALA A 1 181 ? 9.789 -12.053 9.357 1.00 72.06 181 ALA A O 1
ATOM 1427 N N . PHE A 1 182 ? 11.140 -10.334 8.851 1.00 74.50 182 PHE A N 1
ATOM 1428 C CA . PHE A 1 182 ? 12.013 -10.495 10.011 1.00 74.50 182 PHE A CA 1
ATOM 1429 C C . PHE A 1 182 ? 11.259 -10.254 11.325 1.00 74.50 182 PHE A C 1
ATOM 1431 O O . PHE A 1 182 ? 11.310 -11.102 12.211 1.00 74.50 182 PHE A O 1
ATOM 1438 N N . GLY A 1 183 ? 10.486 -9.166 11.424 1.00 69.06 183 GLY A N 1
ATOM 1439 C CA . GLY A 1 183 ? 9.651 -8.893 12.599 1.00 69.06 183 GLY A CA 1
ATOM 1440 C C . GLY A 1 183 ? 8.605 -9.979 12.871 1.00 69.06 183 GLY A C 1
ATOM 1441 O O . GLY A 1 183 ? 8.308 -10.265 14.026 1.00 69.06 183 GLY A O 1
ATOM 1442 N N . VAL A 1 184 ? 8.076 -10.613 11.820 1.00 69.12 184 VAL A N 1
ATOM 1443 C CA . VAL A 1 184 ? 7.142 -11.746 11.916 1.00 69.12 184 VAL A CA 1
ATOM 1444 C C . VAL A 1 184 ? 7.846 -13.009 12.409 1.00 69.12 184 VAL A C 1
ATOM 1446 O O . VAL A 1 184 ? 7.354 -13.659 13.321 1.00 69.12 184 VAL A O 1
ATOM 1449 N N . ILE A 1 185 ? 9.001 -13.364 11.843 1.00 70.25 185 ILE A N 1
ATOM 1450 C CA . ILE A 1 185 ? 9.769 -14.554 12.253 1.00 70.25 185 ILE A CA 1
ATOM 1451 C C . ILE A 1 185 ? 10.241 -14.432 13.709 1.00 70.25 185 ILE A C 1
ATOM 1453 O O . ILE A 1 185 ? 10.223 -15.417 14.451 1.00 70.25 185 ILE A O 1
ATOM 1457 N N . ASP A 1 186 ? 10.632 -13.227 14.122 1.00 71.19 186 ASP A N 1
ATOM 1458 C CA . ASP A 1 186 ? 11.042 -12.945 15.494 1.00 71.19 186 ASP A CA 1
ATOM 1459 C C . ASP A 1 186 ? 9.868 -13.059 16.479 1.00 71.19 186 ASP A C 1
ATOM 1461 O O . ASP A 1 186 ? 10.004 -13.713 17.510 1.00 71.19 186 ASP A O 1
ATOM 1465 N N . SER A 1 187 ? 8.683 -12.537 16.131 1.00 65.56 187 SER A N 1
ATOM 1466 C CA . SER A 1 187 ? 7.484 -12.653 16.977 1.00 65.56 187 SER A CA 1
ATOM 1467 C C . SER A 1 187 ? 6.849 -14.049 16.972 1.00 65.56 187 SER A C 1
ATOM 1469 O O . SER A 1 187 ? 6.204 -14.430 17.948 1.00 65.56 187 SER A O 1
ATOM 1471 N N . LEU A 1 188 ? 7.072 -14.851 15.925 1.00 65.69 188 LEU A N 1
ATOM 1472 C CA . LEU A 1 188 ? 6.659 -16.258 15.865 1.00 65.69 188 LEU A CA 1
ATOM 1473 C C . LEU A 1 188 ? 7.413 -17.137 16.870 1.00 65.69 188 LEU A C 1
ATOM 1475 O O . LEU A 1 188 ? 6.819 -18.072 17.396 1.00 65.69 188 LEU A O 1
ATOM 1479 N N . GLY A 1 189 ? 8.681 -16.837 17.167 1.00 64.88 189 GLY A N 1
ATOM 1480 C CA . GLY A 1 189 ? 9.515 -17.576 18.126 1.00 64.88 189 GLY A CA 1
ATOM 1481 C C . GLY A 1 189 ? 8.898 -17.753 19.524 1.00 64.88 189 GLY A C 1
ATOM 1482 O O . GLY A 1 189 ? 8.708 -18.898 19.944 1.00 64.88 189 GLY A O 1
ATOM 1483 N N . PRO A 1 190 ? 8.542 -16.666 20.240 1.00 64.44 190 PRO A N 1
ATOM 1484 C CA . PRO A 1 190 ? 7.930 -16.749 21.566 1.00 64.44 190 PRO A CA 1
ATOM 1485 C C . PRO A 1 190 ? 6.525 -17.367 21.529 1.00 64.44 190 PRO A C 1
ATOM 1487 O O . PRO A 1 190 ? 6.195 -18.173 22.392 1.00 64.44 190 PRO A O 1
ATOM 1490 N N . PHE A 1 191 ? 5.727 -17.089 20.491 1.00 64.94 191 PHE A N 1
ATOM 1491 C CA . PHE A 1 191 ? 4.396 -17.690 20.338 1.00 64.94 191 PHE A CA 1
ATOM 1492 C C . PHE A 1 191 ? 4.467 -19.220 20.180 1.00 64.94 191 PHE A C 1
ATOM 1494 O O . PHE A 1 191 ? 3.671 -19.959 20.759 1.00 64.94 191 PHE A O 1
ATOM 1501 N N . LEU A 1 192 ? 5.444 -19.716 19.415 1.00 62.22 192 LEU A N 1
ATOM 1502 C CA . LEU A 1 192 ? 5.660 -21.150 19.217 1.00 62.22 192 LEU A CA 1
ATOM 1503 C C . LEU A 1 192 ? 6.238 -21.825 20.474 1.00 62.22 192 LEU A C 1
ATOM 1505 O O . LEU A 1 192 ? 5.911 -22.980 20.756 1.00 62.22 192 LEU A O 1
ATOM 1509 N N . HIS A 1 193 ? 7.035 -21.094 21.260 1.00 64.56 193 HIS A N 1
ATOM 1510 C CA . HIS A 1 193 ? 7.534 -21.553 22.555 1.00 64.56 193 HIS A CA 1
ATOM 1511 C C . HIS A 1 193 ? 6.392 -21.758 23.564 1.00 64.56 193 HIS A C 1
ATOM 1513 O O . HIS A 1 193 ? 6.300 -22.833 24.153 1.00 64.56 193 HIS A O 1
ATOM 1519 N N . ASP A 1 194 ? 5.479 -20.790 23.683 1.00 64.19 194 ASP A N 1
ATOM 1520 C CA . ASP A 1 194 ? 4.364 -20.838 24.639 1.00 64.19 194 ASP A CA 1
ATOM 1521 C C . ASP A 1 194 ? 3.304 -21.896 24.289 1.00 64.19 194 ASP A C 1
ATOM 1523 O O . ASP A 1 194 ? 2.700 -22.493 25.182 1.00 64.19 194 ASP A O 1
ATOM 1527 N N . HIS A 1 195 ? 3.070 -22.161 22.998 1.00 65.81 195 HIS A N 1
ATOM 1528 C CA . HIS A 1 195 ? 2.014 -23.084 22.564 1.00 65.81 195 HIS A CA 1
ATOM 1529 C C . HIS A 1 195 ? 2.492 -24.504 22.234 1.00 65.81 195 HIS A C 1
ATOM 1531 O O . HIS A 1 195 ? 1.725 -25.453 22.398 1.00 65.81 195 HIS A O 1
ATOM 1537 N N . ILE A 1 196 ? 3.714 -24.664 21.719 1.00 65.62 196 ILE A N 1
ATOM 1538 C CA . ILE A 1 196 ? 4.202 -25.933 21.147 1.00 65.62 196 ILE A CA 1
ATOM 1539 C C . ILE A 1 196 ? 5.506 -26.395 21.832 1.00 65.62 196 ILE A C 1
ATOM 1541 O O . ILE A 1 196 ? 5.947 -27.524 21.623 1.00 65.62 196 ILE A O 1
ATOM 1545 N N . GLY A 1 197 ? 6.118 -25.568 22.693 1.00 57.44 197 GLY A N 1
ATOM 1546 C CA . GLY A 1 197 ? 7.356 -25.901 23.412 1.00 57.44 197 GLY A CA 1
ATOM 1547 C C . GLY A 1 197 ? 8.610 -25.921 22.528 1.00 57.44 197 GLY A C 1
ATOM 1548 O O . GLY A 1 197 ? 9.694 -26.268 22.994 1.00 57.44 197 GLY A O 1
ATOM 1549 N N . VAL A 1 198 ? 8.480 -25.535 21.255 1.00 58.84 198 VAL A N 1
ATOM 1550 C CA . VAL A 1 198 ? 9.569 -25.423 20.278 1.00 58.84 198 VAL A CA 1
ATOM 1551 C C . VAL A 1 198 ? 9.578 -23.983 19.781 1.00 58.84 198 VAL A C 1
ATOM 1553 O O . VAL A 1 198 ? 8.690 -23.587 19.037 1.00 58.84 198 VAL A O 1
ATOM 1556 N N . GLY A 1 199 ? 10.565 -23.191 20.196 1.00 60.06 199 GLY A N 1
ATOM 1557 C CA . GLY A 1 199 ? 10.688 -21.785 19.809 1.00 60.06 199 GLY A CA 1
ATOM 1558 C C . GLY A 1 199 ? 12.038 -21.199 20.213 1.00 60.06 199 GLY A C 1
ATOM 1559 O O . GLY A 1 199 ? 12.754 -21.782 21.029 1.00 60.06 199 GLY A O 1
ATOM 1560 N N . TRP A 1 200 ? 12.401 -20.067 19.614 1.00 66.56 200 TRP A N 1
ATOM 1561 C CA . TRP A 1 200 ? 13.597 -19.290 19.950 1.00 66.56 200 TRP A CA 1
ATOM 1562 C C . TRP A 1 200 ? 13.216 -18.079 20.811 1.00 66.56 200 TRP A C 1
ATOM 1564 O O . TRP A 1 200 ? 12.134 -17.518 20.616 1.00 66.56 200 TRP A O 1
ATOM 1574 N N . PRO A 1 201 ? 14.084 -17.657 21.752 1.00 59.56 201 PRO A N 1
ATOM 1575 C CA . PRO A 1 201 ? 13.859 -16.428 22.501 1.00 59.56 201 PRO A CA 1
ATOM 1576 C C . PRO A 1 201 ? 13.791 -15.246 21.528 1.00 59.56 201 PRO A C 1
ATOM 1578 O O . PRO A 1 201 ? 14.658 -15.105 20.666 1.00 59.56 201 PRO A O 1
ATOM 1581 N N . SER A 1 202 ? 12.747 -14.427 21.666 1.00 59.62 202 SER A N 1
ATOM 1582 C CA . SER A 1 202 ? 12.548 -13.211 20.870 1.00 59.62 202 SER A CA 1
ATOM 1583 C C . SER A 1 202 ? 13.789 -12.322 20.955 1.00 59.62 202 SER A C 1
ATOM 1585 O O . SER A 1 202 ? 14.162 -11.892 22.051 1.00 59.62 202 SER A O 1
ATOM 1587 N N . ALA A 1 203 ? 14.434 -12.041 19.820 1.00 57.56 203 ALA A N 1
ATOM 1588 C CA . ALA A 1 203 ? 15.618 -11.189 19.773 1.00 57.56 203 ALA A CA 1
ATOM 1589 C C . ALA A 1 203 ? 15.258 -9.720 20.032 1.00 57.56 203 ALA A C 1
ATOM 1591 O O . ALA A 1 203 ? 16.105 -8.958 20.501 1.00 57.56 203 ALA A O 1
ATOM 1592 N N . LEU A 1 204 ? 14.006 -9.323 19.770 1.00 57.41 204 LEU A N 1
ATOM 1593 C CA . LEU A 1 204 ? 13.505 -7.992 20.102 1.00 57.41 204 LEU A CA 1
ATOM 1594 C C . LEU A 1 204 ? 13.048 -7.874 21.562 1.00 57.41 204 LEU A C 1
ATOM 1596 O O . LEU A 1 204 ? 12.855 -6.758 22.012 1.00 57.41 204 LEU A O 1
ATOM 1600 N N . GLY A 1 205 ? 12.915 -8.950 22.343 1.00 55.78 205 GLY A N 1
ATOM 1601 C CA . GLY A 1 205 ? 12.504 -8.847 23.751 1.00 55.78 205 GLY A CA 1
ATOM 1602 C C . GLY A 1 205 ? 11.091 -8.267 23.952 1.00 55.78 205 GLY A C 1
ATOM 1603 O O . GLY A 1 205 ? 10.227 -8.398 23.084 1.00 55.78 205 GLY A O 1
ATOM 1604 N N . ASP A 1 206 ? 10.844 -7.663 25.120 1.00 58.12 206 ASP A N 1
ATOM 1605 C CA . ASP A 1 206 ? 9.511 -7.212 25.550 1.00 58.12 206 ASP A CA 1
ATOM 1606 C C . ASP A 1 206 ? 9.052 -5.888 24.904 1.00 58.12 206 ASP A C 1
ATOM 1608 O O . ASP A 1 206 ? 9.860 -5.020 24.563 1.00 58.12 206 ASP A O 1
ATOM 1612 N N . GLY A 1 207 ? 7.723 -5.729 24.807 1.00 63.03 207 GLY A N 1
ATOM 1613 C CA . GLY A 1 207 ? 6.927 -4.756 24.031 1.00 63.03 207 GLY A CA 1
ATOM 1614 C C . GLY A 1 207 ? 7.518 -3.392 23.629 1.00 63.03 207 GLY A C 1
ATOM 1615 O O . GLY A 1 207 ? 7.227 -2.913 22.535 1.00 63.03 207 GLY A O 1
ATOM 1616 N N . GLN A 1 208 ? 8.359 -2.758 24.449 1.00 71.75 208 GLN A N 1
ATOM 1617 C CA . GLN A 1 208 ? 8.991 -1.463 24.145 1.00 71.75 208 GLN A CA 1
ATOM 1618 C C . GLN A 1 208 ? 9.938 -1.529 22.935 1.00 71.75 208 GLN A C 1
ATOM 1620 O O . GLN A 1 208 ? 9.925 -0.650 22.071 1.00 71.75 208 GLN A O 1
ATOM 1625 N N . TYR A 1 209 ? 10.731 -2.593 22.830 1.00 72.38 209 TYR A N 1
ATOM 1626 C CA . TYR A 1 209 ? 11.665 -2.786 21.720 1.00 72.38 209 TYR A CA 1
ATOM 1627 C C . TYR A 1 209 ? 10.949 -3.128 20.410 1.00 72.38 209 TYR A C 1
ATOM 1629 O O . TYR A 1 209 ? 11.377 -2.699 19.341 1.00 72.38 209 TYR A O 1
ATOM 1637 N N . GLN A 1 210 ? 9.814 -3.827 20.483 1.00 71.94 210 GLN A N 1
ATOM 1638 C CA . GLN A 1 210 ? 8.968 -4.099 19.319 1.00 71.94 210 GLN A CA 1
ATOM 1639 C C . GLN A 1 210 ? 8.324 -2.814 18.778 1.00 71.94 210 GLN A C 1
ATOM 1641 O O . GLN A 1 210 ? 8.236 -2.632 17.564 1.00 71.94 210 GLN A O 1
ATOM 1646 N N . ILE A 1 211 ? 7.940 -1.883 19.659 1.00 77.94 211 ILE A N 1
ATOM 1647 C CA . ILE A 1 211 ? 7.461 -0.553 19.256 1.00 77.94 211 ILE A CA 1
ATOM 1648 C C . ILE A 1 211 ? 8.594 0.236 18.584 1.00 77.94 211 ILE A C 1
ATOM 1650 O O . ILE A 1 211 ? 8.400 0.784 17.498 1.00 77.94 211 ILE A O 1
ATOM 1654 N N . ALA A 1 212 ? 9.791 0.253 19.179 1.00 80.69 212 ALA A N 1
ATOM 1655 C CA . ALA A 1 212 ? 10.958 0.914 18.592 1.00 80.69 212 ALA A CA 1
ATOM 1656 C C . ALA A 1 212 ? 11.332 0.326 17.218 1.00 80.69 212 ALA A C 1
ATOM 1658 O O . ALA A 1 212 ? 11.624 1.074 16.284 1.00 80.69 212 ALA A O 1
ATOM 1659 N N . PHE A 1 213 ? 11.252 -0.999 17.066 1.00 80.75 213 PHE A N 1
ATOM 1660 C CA . PHE A 1 213 ? 11.470 -1.690 15.798 1.00 80.75 213 PHE A CA 1
ATOM 1661 C C . PHE A 1 213 ? 10.414 -1.337 14.741 1.00 80.75 213 PHE A C 1
ATOM 1663 O O . PHE A 1 213 ? 10.743 -1.123 13.578 1.00 80.75 213 PHE A O 1
ATOM 1670 N N . MET A 1 214 ? 9.141 -1.215 15.122 1.00 83.19 214 MET A N 1
ATOM 1671 C CA . MET A 1 214 ? 8.091 -0.772 14.200 1.00 83.19 214 MET A CA 1
ATOM 1672 C C . MET A 1 214 ? 8.367 0.653 13.691 1.00 83.19 214 MET A C 1
ATOM 1674 O O . MET A 1 214 ? 8.258 0.910 12.491 1.00 83.19 214 MET A O 1
ATOM 1678 N N . PHE A 1 215 ? 8.758 1.578 14.573 1.00 85.62 215 PHE A N 1
ATOM 1679 C CA . PHE A 1 215 ? 9.108 2.943 14.169 1.00 85.62 215 PHE A CA 1
ATOM 1680 C C . PHE A 1 215 ? 10.383 3.002 13.319 1.00 85.62 215 PHE A C 1
ATOM 1682 O O . PHE A 1 215 ? 10.437 3.788 12.373 1.00 85.62 215 PHE A O 1
ATOM 1689 N N . SER A 1 216 ? 11.383 2.158 13.589 1.00 85.56 216 SER A N 1
ATOM 1690 C CA . SER A 1 216 ? 12.574 2.074 12.737 1.00 85.56 216 SER A CA 1
ATOM 1691 C C . SER A 1 216 ? 12.245 1.493 11.358 1.00 85.56 216 SER A C 1
ATOM 1693 O O . SER A 1 216 ? 12.710 2.026 10.350 1.00 85.56 216 SER A O 1
ATOM 1695 N N . CYS A 1 217 ? 11.365 0.489 11.284 1.00 85.25 217 CYS A N 1
ATOM 1696 C CA . CYS A 1 217 ? 10.834 -0.034 10.024 1.00 85.25 217 CYS A CA 1
ATOM 1697 C C . CYS A 1 217 ? 10.057 1.032 9.245 1.00 85.25 217 CYS A C 1
ATOM 1699 O O . CYS A 1 217 ? 10.234 1.151 8.033 1.00 85.25 217 CYS A O 1
ATOM 1701 N N . LEU A 1 218 ? 9.240 1.843 9.927 1.00 87.81 218 LEU A N 1
ATOM 1702 C CA . LEU A 1 218 ? 8.543 2.976 9.317 1.00 87.81 218 LEU A CA 1
ATOM 1703 C C . LEU A 1 218 ? 9.528 4.009 8.754 1.00 87.81 218 LEU A C 1
ATOM 1705 O O . LEU A 1 218 ? 9.380 4.423 7.606 1.00 87.81 218 LEU A O 1
ATOM 1709 N N . GLY A 1 219 ? 10.553 4.388 9.521 1.00 88.94 219 GLY A N 1
ATOM 1710 C CA . GLY A 1 219 ? 11.592 5.314 9.066 1.00 88.94 219 GLY A CA 1
ATOM 1711 C C . GLY A 1 219 ? 12.355 4.789 7.846 1.00 88.94 219 GLY A C 1
ATOM 1712 O O . GLY A 1 219 ? 12.522 5.509 6.861 1.00 88.94 219 GLY A O 1
ATOM 1713 N N . LEU A 1 220 ? 12.743 3.510 7.866 1.00 89.56 220 LEU A N 1
ATOM 1714 C CA . LEU A 1 220 ? 13.378 2.843 6.729 1.00 89.56 220 LEU A CA 1
ATOM 1715 C C . LEU A 1 220 ? 12.456 2.829 5.507 1.00 89.56 220 LEU A C 1
ATOM 1717 O O . LEU A 1 220 ? 12.905 3.124 4.401 1.00 89.56 220 LEU A O 1
ATOM 1721 N N . ALA A 1 221 ? 11.167 2.534 5.694 1.00 89.00 221 ALA A N 1
ATOM 1722 C CA . ALA A 1 221 ? 10.198 2.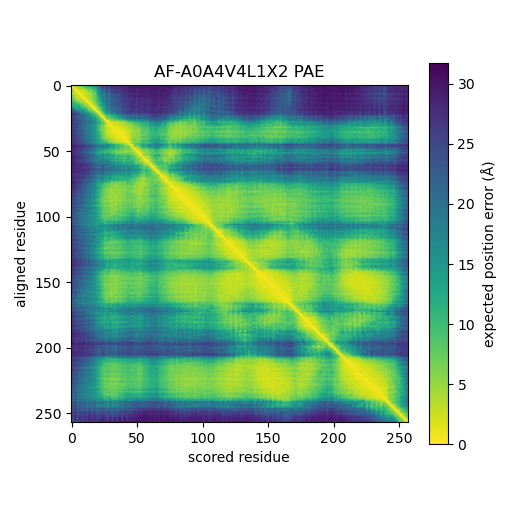516 4.607 1.00 89.00 221 ALA A CA 1
ATOM 1723 C C . ALA A 1 221 ? 10.051 3.885 3.940 1.00 89.00 221 ALA A C 1
ATOM 1725 O O . ALA A 1 221 ? 10.074 3.969 2.713 1.00 89.00 221 ALA A O 1
ATOM 1726 N N . ILE A 1 222 ? 9.954 4.951 4.741 1.00 92.25 222 ILE A N 1
ATOM 1727 C CA . ILE A 1 222 ? 9.917 6.331 4.246 1.00 92.25 222 ILE A CA 1
ATOM 1728 C C . ILE A 1 222 ? 11.194 6.647 3.461 1.00 92.25 222 ILE A C 1
ATOM 1730 O O . ILE A 1 222 ? 11.103 7.202 2.370 1.00 92.25 222 ILE A O 1
ATOM 1734 N N . GLY A 1 223 ? 12.367 6.261 3.970 1.00 91.06 223 GLY A N 1
ATOM 1735 C CA . GLY A 1 223 ? 13.644 6.491 3.291 1.00 91.06 223 GLY A CA 1
ATOM 1736 C C . GLY A 1 223 ? 13.743 5.784 1.937 1.00 91.06 223 GLY A C 1
ATOM 1737 O O . GLY A 1 223 ? 14.034 6.421 0.925 1.00 91.06 223 GLY A O 1
ATOM 1738 N N . VAL A 1 224 ? 13.453 4.479 1.891 1.00 90.25 224 VAL A N 1
ATOM 1739 C CA . VAL A 1 224 ? 13.541 3.683 0.653 1.00 90.25 224 VAL A CA 1
ATOM 1740 C C . VAL A 1 224 ? 12.504 4.136 -0.373 1.00 90.25 224 VAL A C 1
ATOM 1742 O O . VAL A 1 224 ? 12.835 4.318 -1.545 1.00 90.25 224 VAL A O 1
ATOM 1745 N N . TYR A 1 225 ? 11.255 4.348 0.051 1.00 91.00 225 TYR A N 1
ATOM 1746 C CA . TYR A 1 225 ? 10.207 4.832 -0.845 1.00 91.00 225 TYR A CA 1
ATOM 1747 C C . TYR A 1 225 ? 10.486 6.260 -1.325 1.00 91.00 225 TYR A C 1
ATOM 1749 O O . TYR A 1 225 ? 10.334 6.542 -2.510 1.00 91.00 225 TYR A O 1
ATOM 1757 N N . GLY A 1 226 ? 10.954 7.144 -0.440 1.00 91.44 226 GLY A N 1
ATOM 1758 C CA . GLY A 1 226 ? 11.343 8.510 -0.787 1.00 91.44 226 GLY A CA 1
ATOM 1759 C C . GLY A 1 226 ? 12.452 8.551 -1.839 1.00 91.44 226 GLY A C 1
ATOM 1760 O O . GLY A 1 226 ? 12.301 9.244 -2.842 1.00 91.44 226 GLY A O 1
ATOM 1761 N N . SER A 1 227 ? 13.514 7.753 -1.666 1.00 91.50 227 SER A N 1
ATOM 1762 C CA . SER A 1 227 ? 14.588 7.625 -2.665 1.00 91.50 227 SER A CA 1
ATOM 1763 C C . SER A 1 227 ? 14.046 7.146 -4.010 1.00 91.50 227 SER A C 1
ATOM 1765 O O . SER A 1 227 ? 14.327 7.750 -5.038 1.00 91.50 227 SER A O 1
ATOM 1767 N N . PHE A 1 228 ? 13.204 6.110 -4.000 1.00 91.00 228 PHE A N 1
ATOM 1768 C CA . PHE A 1 228 ? 12.591 5.583 -5.216 1.00 91.00 228 PHE A CA 1
ATOM 1769 C C . PHE A 1 228 ? 11.750 6.630 -5.961 1.00 91.00 228 PHE A C 1
ATOM 1771 O O . PHE A 1 228 ? 11.822 6.724 -7.184 1.00 91.00 228 PHE A O 1
ATOM 1778 N N . VAL A 1 229 ? 10.966 7.438 -5.243 1.00 90.81 229 VAL A N 1
ATOM 1779 C CA . VAL A 1 229 ? 10.156 8.508 -5.846 1.00 90.81 229 VAL A CA 1
ATOM 1780 C C . VAL A 1 229 ? 11.046 9.568 -6.496 1.00 90.81 229 VAL A C 1
ATOM 1782 O O . VAL A 1 229 ? 10.778 9.967 -7.629 1.00 90.81 229 VAL A O 1
ATOM 1785 N N . VAL A 1 230 ? 12.109 10.001 -5.812 1.00 90.69 230 VAL A N 1
ATOM 1786 C CA . VAL A 1 230 ? 13.060 10.979 -6.359 1.00 90.69 230 VAL A CA 1
ATOM 1787 C C . VAL A 1 230 ? 13.739 10.432 -7.613 1.00 90.69 230 VAL A C 1
ATOM 1789 O O . VAL A 1 230 ? 13.751 11.123 -8.630 1.00 90.69 230 VAL A O 1
ATOM 1792 N N . ASP A 1 231 ? 14.210 9.184 -7.587 1.00 90.00 231 ASP A N 1
ATOM 1793 C CA . ASP A 1 231 ? 14.859 8.544 -8.738 1.00 90.00 231 ASP A CA 1
ATOM 1794 C C . ASP A 1 231 ? 13.933 8.495 -9.959 1.00 90.00 231 ASP A C 1
ATOM 1796 O O . ASP A 1 231 ? 14.344 8.817 -11.075 1.00 90.00 231 ASP A O 1
ATOM 1800 N N . VAL A 1 232 ? 12.660 8.138 -9.761 1.00 89.06 232 VAL A N 1
ATOM 1801 C CA . VAL A 1 232 ? 11.666 8.102 -10.843 1.00 89.06 232 VAL A CA 1
ATOM 1802 C C . VAL A 1 232 ? 11.408 9.501 -11.404 1.00 89.06 232 VAL A C 1
ATOM 1804 O O . VAL A 1 232 ? 11.377 9.663 -12.624 1.00 89.06 232 VAL A O 1
ATOM 1807 N N . ILE A 1 233 ? 11.246 10.513 -10.544 1.00 88.06 233 ILE A N 1
ATOM 1808 C CA . ILE A 1 233 ? 11.007 11.897 -10.977 1.00 88.06 233 ILE A CA 1
ATOM 1809 C C . ILE A 1 233 ? 12.196 12.412 -11.784 1.00 88.06 233 ILE A C 1
ATOM 1811 O O . ILE A 1 233 ? 11.992 12.904 -12.892 1.00 88.06 233 ILE A O 1
ATOM 1815 N N . VAL A 1 234 ? 13.418 12.274 -11.264 1.00 88.25 234 VAL A N 1
ATOM 1816 C CA . VAL A 1 234 ? 14.638 12.749 -11.932 1.00 88.25 234 VAL A CA 1
ATOM 1817 C C . VAL A 1 234 ? 14.830 12.035 -13.267 1.00 88.25 234 VAL A C 1
ATOM 1819 O O . VAL A 1 234 ? 14.991 12.696 -14.285 1.00 88.25 234 VAL A O 1
ATOM 1822 N N . THR A 1 235 ? 14.678 10.709 -13.306 1.00 87.00 235 THR A N 1
ATOM 1823 C CA . THR A 1 235 ? 14.820 9.936 -14.551 1.00 87.00 235 THR A CA 1
ATOM 1824 C C . THR A 1 235 ? 13.818 10.373 -15.627 1.00 87.00 235 THR A C 1
ATOM 1826 O O . THR A 1 235 ? 14.163 10.456 -16.805 1.00 87.00 235 THR A O 1
ATOM 1829 N N . ILE A 1 236 ? 12.564 10.656 -15.252 1.00 85.75 236 ILE A N 1
ATOM 1830 C CA . ILE A 1 236 ? 11.542 11.132 -16.198 1.00 85.75 236 ILE A CA 1
ATOM 1831 C C . ILE A 1 236 ? 11.828 12.572 -16.642 1.00 85.75 236 ILE A C 1
ATOM 1833 O O . ILE A 1 236 ? 11.675 12.879 -17.825 1.00 85.75 236 ILE A O 1
ATOM 1837 N N . CYS A 1 237 ? 12.247 13.438 -15.716 1.00 83.81 237 CYS A N 1
ATOM 1838 C CA . CYS A 1 237 ? 12.646 14.818 -15.999 1.00 83.81 237 CYS A CA 1
ATOM 1839 C C . CYS A 1 237 ? 13.799 14.868 -17.011 1.00 83.81 237 CYS A C 1
ATOM 1841 O O . CYS A 1 237 ? 13.700 15.567 -18.020 1.00 83.81 237 CYS A O 1
ATOM 1843 N N . ASP A 1 238 ? 14.832 14.050 -16.794 1.00 84.00 238 ASP A N 1
ATOM 1844 C CA . ASP A 1 238 ? 15.988 13.923 -17.683 1.00 84.00 238 ASP A CA 1
ATOM 1845 C C . ASP A 1 238 ? 15.590 13.378 -19.060 1.00 84.00 238 ASP A C 1
ATOM 1847 O O . ASP A 1 238 ? 16.067 13.858 -20.086 1.00 84.00 238 ASP A O 1
ATOM 1851 N N . TYR A 1 239 ? 14.677 12.401 -19.109 1.00 83.75 239 TYR A N 1
ATOM 1852 C CA . TYR A 1 239 ? 14.192 11.844 -20.374 1.00 83.75 239 TYR A CA 1
ATOM 1853 C C . TYR A 1 239 ? 13.373 12.848 -21.200 1.00 83.75 239 TYR A C 1
ATOM 1855 O O . TYR A 1 239 ? 13.456 12.844 -22.429 1.00 83.75 239 TYR A O 1
ATOM 1863 N N . LEU A 1 240 ? 12.563 13.688 -20.545 1.00 83.25 240 LEU A N 1
ATOM 1864 C CA . LEU A 1 240 ? 11.678 14.657 -21.202 1.00 83.25 240 LEU A CA 1
ATOM 1865 C C . LEU A 1 240 ? 12.321 16.044 -21.416 1.00 83.25 240 LEU A C 1
ATOM 1867 O O . LEU A 1 240 ? 11.675 16.899 -22.018 1.00 83.25 240 LEU A O 1
ATOM 1871 N N . ASP A 1 241 ? 13.556 16.274 -20.950 1.00 77.00 241 ASP A N 1
ATOM 1872 C CA . ASP A 1 241 ? 14.221 17.595 -20.866 1.00 77.00 241 ASP A CA 1
ATOM 1873 C C . ASP A 1 241 ? 13.359 18.666 -20.156 1.00 77.00 241 ASP A C 1
ATOM 1875 O O . ASP A 1 241 ? 13.350 19.852 -20.502 1.00 77.00 241 ASP A O 1
ATOM 1879 N N . ILE A 1 242 ? 12.601 18.244 -19.138 1.00 78.69 242 ILE A N 1
ATOM 1880 C CA . ILE A 1 242 ? 11.760 19.111 -18.304 1.00 78.69 242 ILE A CA 1
ATOM 1881 C C . ILE A 1 242 ? 12.278 19.028 -16.875 1.00 78.69 242 ILE A C 1
ATOM 1883 O O . ILE A 1 242 ? 12.459 17.943 -16.344 1.00 78.69 242 ILE A O 1
ATOM 1887 N N . TRP A 1 243 ? 12.459 20.168 -16.214 1.00 68.69 243 TRP A N 1
ATOM 1888 C CA . TRP A 1 243 ? 12.902 20.209 -14.824 1.00 68.69 243 TRP A CA 1
ATOM 1889 C C . TRP A 1 243 ? 11.713 20.488 -13.900 1.00 68.69 243 TRP A C 1
ATOM 1891 O O . TRP A 1 243 ? 11.212 21.608 -13.852 1.00 68.69 243 TRP A O 1
ATOM 1901 N N . CYS A 1 244 ? 11.244 19.479 -13.161 1.00 67.94 244 CYS A N 1
ATOM 1902 C CA . CYS A 1 244 ? 10.149 19.661 -12.197 1.00 67.94 244 CYS A CA 1
ATOM 1903 C C . CYS A 1 244 ? 10.614 20.209 -10.835 1.00 67.94 244 CYS A C 1
ATOM 1905 O O . CYS A 1 244 ? 9.805 20.777 -10.107 1.00 67.94 244 CYS A O 1
ATOM 1907 N N . LEU A 1 245 ? 11.895 20.037 -10.486 1.00 69.12 245 LEU A N 1
ATOM 1908 C CA . LEU A 1 245 ? 12.453 20.391 -9.169 1.00 69.12 245 LEU A CA 1
ATOM 1909 C C . LEU A 1 245 ? 13.493 21.530 -9.208 1.00 69.12 245 LEU A C 1
ATOM 1911 O O . LEU A 1 245 ? 13.904 22.003 -8.152 1.00 69.12 245 LEU A O 1
ATOM 1915 N N . THR A 1 246 ? 13.881 22.005 -10.398 1.00 66.94 246 THR A N 1
ATOM 1916 C CA . THR A 1 246 ? 14.884 23.073 -10.589 1.00 66.94 246 THR A CA 1
ATOM 1917 C C . THR A 1 246 ? 14.465 23.986 -11.744 1.00 66.94 246 THR A C 1
ATOM 1919 O O . THR A 1 246 ? 13.877 23.529 -12.717 1.00 66.94 246 THR A O 1
ATOM 1922 N N . ILE A 1 247 ? 14.758 25.286 -11.672 1.00 64.44 247 ILE A N 1
ATOM 1923 C CA . ILE A 1 247 ? 14.446 26.236 -12.753 1.00 64.44 247 ILE A CA 1
ATOM 1924 C C . ILE A 1 247 ? 15.555 26.195 -13.816 1.00 64.44 247 ILE A C 1
ATOM 1926 O O . ILE A 1 247 ? 16.729 26.370 -13.494 1.00 64.44 247 ILE A O 1
ATOM 1930 N N . LYS A 1 248 ? 15.187 26.019 -15.095 1.00 53.78 248 LYS A N 1
ATOM 1931 C CA . LYS A 1 248 ? 16.120 26.085 -16.236 1.00 53.78 248 LYS A CA 1
ATOM 1932 C C . LYS A 1 248 ? 16.552 27.537 -16.456 1.00 53.78 248 LYS A C 1
ATOM 1934 O O . LYS A 1 248 ? 15.724 28.395 -16.759 1.00 53.78 248 LYS A O 1
ATOM 1939 N N . HIS A 1 249 ? 17.843 27.826 -16.321 1.00 68.69 249 HIS A N 1
ATOM 1940 C CA . HIS A 1 249 ? 18.418 29.084 -16.795 1.00 68.69 249 HIS A CA 1
ATOM 1941 C C . HIS A 1 249 ? 18.993 28.840 -18.191 1.00 68.69 249 HIS A C 1
ATOM 1943 O O . HIS A 1 249 ? 19.929 28.049 -18.319 1.00 68.69 249 HIS A O 1
ATOM 1949 N N . PRO A 1 250 ? 18.412 29.433 -19.252 1.00 68.31 250 PRO A N 1
ATOM 1950 C CA . PRO A 1 250 ? 18.960 29.286 -20.589 1.00 68.31 250 PRO A CA 1
ATOM 1951 C C . PRO A 1 250 ? 20.392 29.823 -20.598 1.00 68.31 250 PRO A C 1
ATOM 1953 O O . PRO A 1 250 ? 20.657 30.926 -20.116 1.00 68.31 250 PRO A O 1
ATOM 1956 N N . TYR A 1 251 ? 21.316 29.022 -21.124 1.00 68.25 251 TYR A N 1
ATOM 1957 C CA . TYR A 1 251 ? 22.689 29.447 -21.349 1.00 68.25 251 TYR A CA 1
ATOM 1958 C C . TYR A 1 251 ? 22.674 30.557 -22.403 1.00 68.25 251 TYR A C 1
ATOM 1960 O O . TYR A 1 251 ? 22.402 30.308 -23.577 1.00 68.25 251 TYR A O 1
ATOM 1968 N N . VAL A 1 252 ? 22.903 31.795 -21.972 1.00 71.12 252 VAL A N 1
ATOM 1969 C CA . VAL A 1 252 ? 23.139 32.915 -22.882 1.00 71.12 252 VAL A CA 1
ATOM 1970 C C . VAL A 1 252 ? 24.630 32.897 -23.189 1.00 71.12 252 VAL A C 1
ATOM 1972 O O . VAL A 1 252 ? 25.433 33.196 -22.303 1.00 71.12 252 VAL A O 1
ATOM 1975 N N . GLU A 1 253 ? 25.007 32.527 -24.415 1.00 71.88 253 GLU A N 1
ATOM 1976 C CA . GLU A 1 253 ? 26.376 32.733 -24.894 1.00 71.88 253 GLU A CA 1
ATOM 1977 C C . GLU A 1 253 ? 26.724 34.211 -24.701 1.00 71.88 253 GLU A C 1
ATOM 1979 O O . GLU A 1 253 ? 26.120 35.101 -25.309 1.00 71.88 253 GLU A O 1
ATOM 1984 N N . LYS A 1 254 ? 27.683 34.491 -23.813 1.00 62.78 254 LYS A N 1
ATOM 1985 C CA . LYS A 1 254 ? 28.292 35.814 -23.770 1.00 62.78 254 LYS A CA 1
ATOM 1986 C C . LYS A 1 254 ? 29.015 35.986 -25.096 1.00 62.78 254 LYS A C 1
ATOM 1988 O O . LYS A 1 254 ? 29.971 35.275 -25.377 1.00 62.78 254 LYS A O 1
ATOM 1993 N N . LYS A 1 255 ? 28.527 36.921 -25.909 1.00 59.91 255 LYS A N 1
ATOM 1994 C CA . LYS A 1 255 ? 29.266 37.437 -27.057 1.00 59.91 255 LYS A CA 1
ATOM 1995 C C . LYS A 1 255 ? 30.598 37.965 -26.521 1.00 59.91 255 LYS A C 1
ATOM 1997 O O . LYS A 1 255 ? 30.602 38.973 -25.816 1.00 59.91 255 LYS A O 1
ATOM 2002 N N . GLU A 1 256 ? 31.676 37.236 -26.786 1.00 59.84 256 GLU A N 1
ATOM 2003 C CA . GLU A 1 256 ? 33.047 37.710 -26.593 1.00 59.84 256 GLU A CA 1
ATOM 2004 C C . GLU A 1 256 ? 33.165 39.043 -27.354 1.00 59.84 256 GLU A C 1
ATOM 2006 O O . GLU A 1 256 ? 32.830 39.113 -28.542 1.00 59.84 256 GLU A O 1
ATOM 2011 N N . LEU A 1 257 ? 33.499 40.106 -26.621 1.00 48.72 257 LEU A N 1
ATOM 2012 C CA . LEU A 1 257 ? 33.552 41.497 -27.079 1.00 48.72 257 LEU A CA 1
ATOM 2013 C C . LEU A 1 257 ? 34.990 41.872 -27.427 1.00 48.72 257 LEU A C 1
ATOM 2015 O O . LEU A 1 257 ? 35.876 41.548 -26.605 1.00 48.72 257 LEU A O 1
#

pLDDT: mean 72.44, std 14.23, range [29.45, 92.25]

Mean predicted aligned error: 13.61 Å

Nearest PDB structures (foldseek):
  5f3q-assembly1_A  TM=2.631E-01  e=7.534E+00  Entamoeba histolytica
  5f3o-assembly1_A  TM=2.584E-01  e=7.948E+00  Entamoeba histolytica
  8snb-assembly1_6Q  TM=2.615E-01  e=8.385E+00  Strongylocentrotus purpuratus

Sequence (257 aa):
GFSISLLLWRTSLSSCASCTRTNAVSGPVEGIVTLCIVYAFTGYVGGGSFWHQSMFASIGMPRFAFIPAIIYDLPWTDWYMVYGSVVLIFNTILSAMNVMAARRLRKENPITALYGLAPFFLTWTVIPIYLFLQPVILRQHLVPFVFFVGIVNAYSVGQMIVTHLTKSRFPMTNVLVLPLAFGVIDSLGPFLHDHIGVGWPSALGDGQYQIAFMFSCLGLAIGVYGSFVVDVIVTICDYLDIWCLTIKHPYVEKKEL

Foldseek 3Di:
DVVVVVVVVVVVVVLVVVLVVPPPDPLVVVVVVVVVVVVVVCVVVPHPVQQQAFPCVVVVHDDDPVDPPCNRRDGNVVVVVVVNVVSVVVVVVSSLVSQLVSCVVVVHDSVVVVLLCVVVVVLVVLLVLLCVLCVVCVPPPVPLSVLLSVLQVVVQVLQQVVCVVVVHDRDNDRPLVVLSVVSSLLSVQVVCCVPPVGGDHRPQDDDVSSVVSSVVSSVVSCVVSVVVVVVVQVVVCVVVVHDPPDDDDPDDPDPPD

InterPro domains:
  IPR014472 Choline/ethanolamine phosphotransferase [PTHR10414] (23-248)

Secondary structure (DSSP, 8-state):
-HHHHHHHHHHHHHHHHHHTTS-SS-HHHHHHHHHHHHHHHHHHHT-GGGGGSBHHHHTT----TTS-HHHHS-BHHHHHHHHHHHHHHHHHHHHHHHHHHHHHHTT--HHHHHHTTHHHHHHHHHHHHHHHH-HHHHHH-HHHHHHHHHHHHHHHHHHHHHHHHHT-------TTHHHHHHHHHHHHHHHHHHHHS--PPPTT-STHHHHHHHHHHHHHHHHHHHHHHHHHHHHHHHHHT--SSS-----------

Radius of gyration: 25.13 Å; Cα contacts (8 Å, |Δi|>4): 135; chains: 1; bounding box: 74×67×64 Å

Solvent-accessible surface area (backbone atoms only — not comparable to full-atom values): 14843 Å² total; per-residue (Å²): 116,70,67,61,56,51,52,54,45,53,56,49,49,53,47,51,63,51,62,59,68,71,48,94,64,56,66,74,61,56,51,50,53,51,50,52,50,52,52,52,48,40,63,71,77,68,45,78,68,64,42,68,37,27,48,41,62,77,72,66,56,77,92,51,93,87,58,58,67,71,71,46,61,37,24,40,55,57,53,50,52,50,51,52,50,52,54,51,52,52,50,51,51,54,52,52,51,50,52,41,52,57,29,52,77,67,74,43,72,49,64,67,60,55,58,72,47,46,57,59,52,51,52,66,50,49,53,57,50,40,45,66,76,35,58,66,44,60,75,76,43,43,67,65,50,52,53,37,55,48,48,51,50,50,46,54,51,49,53,51,51,53,26,61,75,69,69,54,76,81,82,79,76,62,76,70,50,50,65,52,52,50,55,37,57,39,56,46,17,46,56,32,31,77,75,71,71,59,57,48,81,44,84,59,60,65,73,68,44,49,52,53,48,51,52,50,51,36,52,49,45,52,51,55,47,49,52,51,52,50,52,52,51,52,55,51,22,66,72,67,78,43,67,92,90,53,84,87,75,81,85,71,81,76,77,86,126